Protein AF-0000000068151461 (afdb_homodimer)

Radius of gyration: 20.44 Å; Cα contacts (8 Å, |Δi|>4): 697; chains: 2; bounding box: 43×55×46 Å

Nearest PDB structures (foldseek):
  6d0i-assembly2_C  TM=8.870E-01  e=5.595E-15  Sphingobium sp. YBL2
  6d0h-assembly2_C  TM=8.869E-01  e=3.484E-14  Sphingobium sp. YBL2
  8gug-assembly1_A-2  TM=8.767E-01  e=4.197E-10  Vibrio parahaemolyticus RIMD 2210633
  6gw6-assembly1_D  TM=8.175E-01  e=3.816E-09  Pseudomonas putida KT2440
  4ae0-assembly1_A-2  TM=5.770E-01  e=1.620E-02  Corynebacterium diphtheriae

Structure (mmCIF, N/CA/C/O backbone):
data_AF-0000000068151461-model_v1
#
loop_
_entity.id
_entity.type
_entity.pdbx_description
1 polymer 'RES domain-containing protein'
#
loop_
_atom_site.group_PDB
_atom_site.id
_atom_site.type_symbol
_atom_site.label_atom_id
_atom_site.label_alt_id
_atom_site.label_comp_id
_atom_site.label_asym_id
_atom_site.label_entity_id
_atom_site.label_seq_id
_atom_site.pdbx_PDB_ins_code
_atom_site.Cartn_x
_atom_site.Cartn_y
_atom_site.Cartn_z
_atom_site.occupancy
_atom_site.B_iso_or_equiv
_atom_site.auth_seq_id
_atom_site.auth_comp_id
_atom_site.auth_asym_id
_atom_site.auth_atom_id
_atom_site.pdbx_PDB_model_num
ATOM 1 N N . MET A 1 1 ? -12.031 -25.391 -1.104 1 79.12 1 MET A N 1
ATOM 2 C CA . MET A 1 1 ? -12.539 -24.031 -1.255 1 79.12 1 MET A CA 1
ATOM 3 C C . MET A 1 1 ? -13.32 -23.891 -2.559 1 79.12 1 MET A C 1
ATOM 5 O O . MET A 1 1 ? -12.992 -24.531 -3.557 1 79.12 1 MET A O 1
ATOM 9 N N . SER A 1 2 ? -14.445 -23.188 -2.439 1 87.75 2 SER A N 1
ATOM 10 C CA . SER A 1 2 ? -15.289 -23.031 -3.621 1 87.75 2 SER A CA 1
ATOM 11 C C . SER A 1 2 ? -15.156 -21.625 -4.207 1 87.75 2 SER A C 1
ATOM 13 O O . SER A 1 2 ? -15.07 -20.656 -3.467 1 87.75 2 SER A O 1
ATOM 15 N N . ALA A 1 3 ? -15.148 -21.609 -5.516 1 95.56 3 ALA A N 1
ATOM 16 C CA . ALA A 1 3 ? -15.047 -20.344 -6.238 1 95.56 3 ALA A CA 1
ATOM 17 C C . ALA A 1 3 ? -16.281 -19.484 -6.023 1 95.56 3 ALA A C 1
ATOM 19 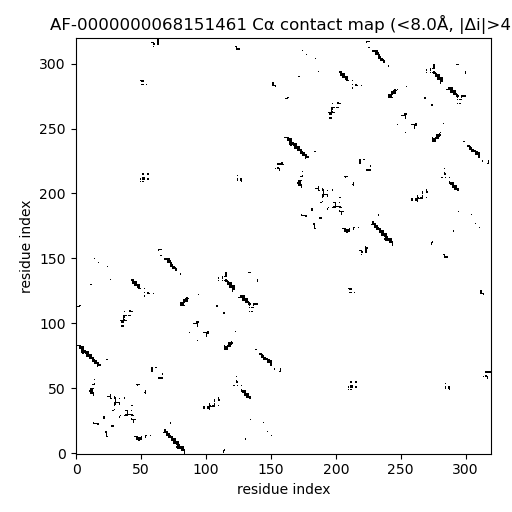O O . ALA A 1 3 ? -17.406 -20 -6.016 1 95.56 3 ALA A O 1
ATOM 20 N N . GLN A 1 4 ? -16.094 -18.266 -5.781 1 98.25 4 GLN A N 1
ATOM 21 C CA . GLN A 1 4 ? -17.125 -17.234 -5.742 1 98.25 4 GLN A CA 1
ATOM 22 C C . GLN A 1 4 ? -17.047 -16.328 -6.969 1 98.25 4 GLN A C 1
ATOM 24 O O . GLN A 1 4 ? -16.156 -16.484 -7.797 1 98.25 4 GLN A O 1
ATOM 29 N N . ILE A 1 5 ? -18.062 -15.453 -7.109 1 98.69 5 ILE A N 1
ATOM 30 C CA . ILE A 1 5 ? -18.141 -14.562 -8.266 1 98.69 5 ILE A CA 1
ATOM 31 C C . ILE A 1 5 ? -17.984 -13.109 -7.816 1 98.69 5 ILE A C 1
ATOM 33 O O . ILE A 1 5 ? -18.656 -12.672 -6.879 1 98.69 5 ILE A O 1
ATOM 37 N N . LEU A 1 6 ? -17.109 -12.367 -8.453 1 98.69 6 LEU A N 1
ATOM 38 C CA . LEU A 1 6 ? -16.938 -10.953 -8.141 1 98.69 6 LEU A CA 1
ATOM 39 C C . LEU A 1 6 ? -18.219 -10.188 -8.398 1 98.69 6 LEU A C 1
ATOM 41 O O . LEU A 1 6 ? -18.828 -10.305 -9.469 1 98.69 6 LEU A O 1
ATOM 45 N N . ASP A 1 7 ? -18.625 -9.398 -7.5 1 98.56 7 ASP A N 1
ATOM 46 C CA . ASP A 1 7 ? -19.812 -8.562 -7.652 1 98.56 7 ASP A CA 1
ATOM 47 C C . ASP A 1 7 ? -19.438 -7.152 -8.102 1 98.56 7 ASP A C 1
ATOM 49 O O . ASP A 1 7 ? -20.266 -6.234 -8.031 1 98.56 7 ASP A O 1
ATOM 53 N N . ARG A 1 8 ? -18.188 -6.941 -8.367 1 98.31 8 ARG A N 1
ATOM 54 C CA . ARG A 1 8 ? -17.625 -5.668 -8.812 1 98.31 8 ARG A CA 1
ATOM 55 C C . ARG A 1 8 ? -16.344 -5.871 -9.609 1 98.31 8 ARG A C 1
ATOM 57 O O . ARG A 1 8 ? -15.766 -6.961 -9.594 1 98.31 8 ARG A O 1
ATOM 64 N N . THR A 1 9 ? -15.922 -4.812 -10.297 1 98.69 9 THR A N 1
ATOM 65 C CA . THR A 1 9 ? -14.609 -4.797 -10.938 1 98.69 9 THR A CA 1
ATOM 66 C C . THR A 1 9 ? -13.508 -4.586 -9.906 1 98.69 9 THR A C 1
ATOM 68 O O . THR A 1 9 ? -13.641 -3.762 -9.008 1 98.69 9 THR A O 1
ATOM 71 N N . LEU A 1 10 ? -12.43 -5.379 -10.016 1 98.56 10 LEU A N 1
ATOM 72 C CA . LEU A 1 10 ? -11.258 -5.184 -9.164 1 98.56 10 LEU A CA 1
ATOM 73 C C . LEU A 1 10 ? -10.102 -4.594 -9.961 1 98.56 10 LEU A C 1
ATOM 75 O O . LEU A 1 10 ? -9.945 -4.883 -11.148 1 98.56 10 LEU A O 1
ATOM 79 N N . SER A 1 11 ? -9.383 -3.746 -9.25 1 98.69 11 SER A N 1
ATOM 80 C CA . SER A 1 11 ? -8.094 -3.303 -9.766 1 98.69 11 SER A CA 1
ATOM 81 C C . SER A 1 11 ? -6.941 -3.973 -9.023 1 98.69 11 SER A C 1
ATOM 83 O O . SER A 1 11 ? -7.051 -4.262 -7.828 1 98.69 11 SER A O 1
ATOM 85 N N . ALA A 1 12 ? -5.895 -4.195 -9.672 1 98.88 12 ALA A N 1
ATOM 86 C CA . ALA A 1 12 ? -4.645 -4.699 -9.109 1 98.88 12 ALA A CA 1
ATOM 87 C C . ALA A 1 12 ? -3.438 -4.027 -9.758 1 98.88 12 ALA A C 1
ATOM 89 O O . ALA A 1 12 ? -3.572 -3.346 -10.781 1 98.88 12 ALA A O 1
ATOM 90 N N . PHE A 1 13 ? -2.27 -4.242 -9.156 1 98.94 13 PHE A N 1
ATOM 91 C CA . PHE A 1 13 ? -1.059 -3.596 -9.648 1 98.94 13 PHE A CA 1
ATOM 92 C C . PHE A 1 13 ? 0.095 -4.59 -9.719 1 98.94 13 PHE A C 1
ATOM 94 O O . PHE A 1 13 ? 0.233 -5.453 -8.852 1 98.94 13 PHE A O 1
ATOM 101 N N . ARG A 1 14 ? 0.86 -4.465 -10.664 1 98.69 14 ARG A N 1
ATOM 102 C CA . ARG A 1 14 ? 2.104 -5.215 -10.805 1 98.69 14 ARG A CA 1
ATOM 103 C C . ARG A 1 14 ? 3.232 -4.32 -11.305 1 98.69 14 ARG A C 1
ATOM 105 O O . ARG A 1 14 ? 3.004 -3.416 -12.109 1 98.69 14 ARG A O 1
ATOM 112 N N . ILE A 1 15 ? 4.395 -4.547 -10.781 1 97.75 15 ILE A N 1
ATOM 113 C CA . ILE A 1 15 ? 5.574 -3.764 -11.141 1 97.75 15 ILE A CA 1
ATOM 114 C C . ILE A 1 15 ? 6.617 -4.672 -11.781 1 97.75 15 ILE A C 1
ATOM 116 O O . ILE A 1 15 ? 6.863 -5.781 -11.305 1 97.75 15 ILE A O 1
ATOM 120 N N . GLY A 1 16 ? 7.199 -4.258 -12.828 1 96.44 16 GLY A N 1
ATOM 121 C CA . GLY A 1 16 ? 8.266 -4.949 -13.539 1 96.44 16 GLY A CA 1
ATOM 122 C C . GLY A 1 16 ? 9.039 -4.047 -14.484 1 96.44 16 GLY A C 1
ATOM 123 O O . GLY A 1 16 ? 8.742 -2.855 -14.586 1 96.44 16 GLY A O 1
ATOM 124 N N . ASP A 1 17 ? 10.016 -4.641 -15.125 1 96.12 17 ASP A N 1
ATOM 125 C CA . ASP A 1 17 ? 10.836 -3.936 -16.109 1 96.12 17 ASP A CA 1
ATOM 126 C C . ASP A 1 17 ? 10.281 -4.109 -17.516 1 96.12 17 ASP A C 1
ATOM 128 O O . ASP A 1 17 ? 10.266 -5.223 -18.047 1 96.12 17 ASP A O 1
ATOM 132 N N . PRO A 1 18 ? 9.789 -3.057 -18.172 1 96.5 18 PRO A N 1
ATOM 133 C CA . PRO A 1 18 ? 9.258 -3.195 -19.516 1 96.5 18 PRO A CA 1
ATOM 134 C C . PRO A 1 18 ? 10.32 -3.654 -20.531 1 96.5 18 PRO A C 1
ATOM 136 O O . PRO A 1 18 ? 9.977 -4.117 -21.625 1 96.5 18 PRO A O 1
ATOM 139 N N . LYS A 1 19 ? 11.609 -3.516 -20.203 1 95.44 19 LYS A N 1
ATOM 140 C CA . LYS A 1 19 ? 12.695 -3.955 -21.078 1 95.44 19 LYS A CA 1
ATOM 141 C C . LYS A 1 19 ? 13.234 -5.32 -20.641 1 95.44 19 LYS A C 1
ATOM 143 O O . LYS A 1 19 ? 14.289 -5.754 -21.109 1 95.44 19 LYS A O 1
ATOM 148 N N . GLY A 1 20 ? 12.609 -5.859 -19.672 1 92.5 20 GLY A N 1
ATOM 149 C CA . GLY A 1 20 ? 13.008 -7.191 -19.25 1 92.5 20 GLY A CA 1
ATOM 150 C C . GLY A 1 20 ? 12.789 -8.25 -20.312 1 92.5 20 GLY A C 1
ATOM 151 O O . GLY A 1 20 ? 12.25 -7.961 -21.375 1 92.5 20 GLY A O 1
ATOM 152 N N . THR A 1 21 ? 13.203 -9.445 -20 1 92.56 21 THR A N 1
ATOM 153 C CA . THR A 1 21 ? 13.125 -10.578 -20.922 1 92.56 21 THR A CA 1
ATOM 154 C C . THR A 1 21 ? 11.672 -10.867 -21.297 1 92.56 21 THR A C 1
ATOM 156 O O . THR A 1 21 ? 11.391 -11.273 -22.422 1 92.56 21 THR A O 1
ATOM 159 N N . TYR A 1 22 ? 10.805 -10.617 -20.344 1 94.25 22 TYR A N 1
ATOM 160 C CA . TYR A 1 22 ? 9.391 -10.891 -20.562 1 94.25 22 TYR A CA 1
ATOM 161 C C . TYR A 1 22 ? 8.539 -9.664 -20.234 1 94.25 22 TYR A C 1
ATOM 163 O O . TYR A 1 22 ? 8.969 -8.797 -19.469 1 94.25 22 TYR A O 1
ATOM 171 N N . PRO A 1 23 ? 7.281 -9.664 -20.828 1 96.38 23 PRO A N 1
ATOM 172 C CA . PRO A 1 23 ? 6.383 -8.547 -20.5 1 96.38 23 PRO A CA 1
ATOM 173 C C . PRO A 1 23 ? 6.062 -8.469 -19.016 1 96.38 23 PRO A C 1
ATOM 175 O O . PRO A 1 23 ? 6.109 -9.484 -18.312 1 96.38 23 PRO A O 1
ATOM 178 N N . ILE A 1 24 ? 5.734 -7.285 -18.531 1 97.94 24 ILE A N 1
ATOM 179 C CA . ILE A 1 24 ? 5.383 -7.078 -17.141 1 97.94 24 ILE A CA 1
ATOM 180 C C . ILE A 1 24 ? 4.223 -7.996 -16.75 1 97.94 24 ILE A C 1
ATOM 182 O O . ILE A 1 24 ? 4.246 -8.633 -15.695 1 97.94 24 ILE A O 1
ATOM 186 N N . PHE A 1 25 ? 3.215 -8.055 -17.641 1 98.38 25 PHE A N 1
ATOM 187 C CA . PHE A 1 25 ? 2.041 -8.883 -17.391 1 98.38 25 PHE A CA 1
ATOM 188 C C . PHE A 1 25 ? 2.168 -10.234 -18.078 1 98.38 25 PHE A C 1
ATOM 190 O O . PHE A 1 25 ? 1.549 -10.469 -19.109 1 98.38 25 PHE A O 1
ATOM 197 N N . ASP A 1 26 ? 2.932 -11.07 -17.391 1 96.81 26 ASP A N 1
ATOM 198 C CA . ASP A 1 26 ? 3.242 -12.406 -17.891 1 96.81 26 ASP A CA 1
ATOM 199 C C . ASP A 1 26 ? 3.648 -13.336 -16.75 1 96.81 26 ASP A C 1
ATOM 201 O O . ASP A 1 26 ? 4.148 -12.883 -15.719 1 96.81 26 ASP A O 1
ATOM 205 N N . ALA A 1 27 ? 3.447 -14.617 -16.938 1 97.5 27 ALA A N 1
ATOM 206 C CA . ALA A 1 27 ? 3.721 -15.555 -15.852 1 97.5 27 ALA A CA 1
ATOM 207 C C . ALA A 1 27 ? 5.066 -16.25 -16.047 1 97.5 27 ALA A C 1
ATOM 209 O O . ALA A 1 27 ? 5.469 -17.078 -15.234 1 97.5 27 ALA A O 1
ATOM 210 N N . THR A 1 28 ? 5.809 -15.914 -17.109 1 96.38 28 THR A N 1
ATOM 211 C CA . THR A 1 28 ? 7.043 -16.625 -17.438 1 96.38 28 THR A CA 1
ATOM 212 C C . THR A 1 28 ? 8.047 -16.547 -16.297 1 96.38 28 THR A C 1
ATOM 214 O O . THR A 1 28 ? 8.719 -17.531 -15.984 1 96.38 28 THR A O 1
ATOM 217 N N . GLY A 1 29 ? 8.141 -15.375 -15.695 1 94 29 GLY A N 1
ATOM 218 C CA . GLY A 1 29 ? 9.062 -15.211 -14.578 1 94 29 GLY A CA 1
ATOM 219 C C . GLY A 1 29 ? 8.805 -16.188 -13.453 1 94 29 GLY A C 1
ATOM 220 O O . GLY A 1 29 ? 9.75 -16.734 -12.867 1 94 29 GLY A O 1
ATOM 221 N N . SER A 1 30 ? 7.492 -16.453 -13.172 1 95.56 30 SER A N 1
ATOM 222 C CA . SER A 1 30 ? 7.152 -17.344 -12.055 1 95.56 30 SER A CA 1
ATOM 223 C C . SER A 1 30 ? 7.422 -18.797 -12.406 1 95.56 30 SER A C 1
ATOM 225 O O . SER A 1 30 ? 7.457 -19.656 -11.523 1 95.56 30 SER A O 1
ATOM 227 N N . THR A 1 31 ? 7.594 -19.109 -13.727 1 96.44 31 THR A N 1
ATOM 228 C CA . THR A 1 31 ? 8.016 -20.438 -14.172 1 96.44 31 THR A CA 1
ATOM 229 C C . THR A 1 31 ? 9.5 -20.656 -13.898 1 96.44 31 THR A C 1
ATOM 231 O O . THR A 1 31 ? 9.898 -21.719 -13.414 1 96.44 31 THR A O 1
ATOM 234 N N . ILE A 1 32 ? 10.242 -19.641 -14.18 1 96.44 32 ILE A N 1
ATOM 235 C CA . ILE A 1 32 ? 11.695 -19.719 -14.102 1 96.44 32 ILE A CA 1
ATOM 236 C C . ILE A 1 32 ? 12.141 -19.594 -12.641 1 96.44 32 ILE A C 1
ATOM 238 O O . ILE A 1 32 ? 13.039 -20.328 -12.195 1 96.44 32 ILE A O 1
ATOM 242 N N . ALA A 1 33 ? 11.57 -18.656 -11.906 1 94.5 33 ALA A N 1
ATOM 243 C CA . ALA A 1 33 ? 11.828 -18.406 -10.484 1 94.5 33 ALA A CA 1
ATOM 244 C C . ALA A 1 33 ? 10.531 -18.375 -9.688 1 94.5 33 ALA A C 1
ATOM 246 O O . ALA A 1 33 ? 9.977 -17.297 -9.438 1 94.5 33 ALA A O 1
ATOM 247 N N . PRO A 1 34 ? 10.164 -19.531 -9.227 1 97 34 PRO A N 1
ATOM 248 C CA . PRO A 1 34 ? 8.867 -19.609 -8.555 1 97 34 PRO A CA 1
ATOM 249 C C . PRO A 1 34 ? 8.805 -18.781 -7.281 1 97 34 PRO A C 1
ATOM 251 O O . PRO A 1 34 ? 9.797 -18.688 -6.551 1 97 34 PRO A O 1
ATOM 254 N N . GLY A 1 35 ? 7.609 -18.203 -7.105 1 95.62 35 GLY A N 1
ATOM 255 C CA . GLY A 1 35 ? 7.324 -17.484 -5.871 1 95.62 35 GLY A CA 1
ATOM 256 C C . GLY A 1 35 ? 6.73 -18.375 -4.793 1 95.62 35 GLY A C 1
ATOM 257 O O . GLY A 1 35 ? 6.852 -19.594 -4.848 1 95.62 35 GLY A O 1
ATOM 258 N N . ARG A 1 36 ? 6.129 -17.828 -3.803 1 96.94 36 ARG A N 1
ATOM 259 C CA . ARG A 1 36 ? 5.598 -18.5 -2.613 1 96.94 36 ARG A CA 1
ATOM 260 C C . ARG A 1 36 ? 4.465 -19.438 -2.977 1 96.94 36 ARG A C 1
ATOM 262 O O . ARG A 1 36 ? 4.281 -20.484 -2.328 1 96.94 36 ARG A O 1
ATOM 269 N N . TRP A 1 37 ? 3.709 -19.156 -4.074 1 98.5 37 TRP A N 1
ATOM 270 C CA . TRP A 1 37 ? 2.428 -19.828 -4.262 1 98.5 37 TRP A CA 1
ATOM 271 C C . TRP A 1 37 ? 2.439 -20.672 -5.531 1 98.5 37 TRP A C 1
ATOM 273 O O . TRP A 1 37 ? 1.385 -21.094 -6.008 1 98.5 37 TRP A O 1
ATOM 283 N N . ASN A 1 38 ? 3.576 -20.859 -6.156 1 98.75 38 ASN A N 1
ATOM 284 C CA . ASN A 1 38 ? 3.545 -21.625 -7.406 1 98.75 38 ASN A CA 1
ATOM 285 C C . ASN A 1 38 ? 4.809 -22.453 -7.586 1 98.75 38 ASN A C 1
ATOM 287 O O . ASN A 1 38 ? 5.793 -22.266 -6.875 1 98.75 38 ASN A O 1
ATOM 291 N N . THR A 1 39 ? 4.824 -23.391 -8.508 1 98.5 39 THR A N 1
ATOM 292 C CA . THR A 1 39 ? 5.953 -24.172 -9.008 1 98.5 39 THR A CA 1
ATOM 293 C C . THR A 1 39 ? 6.203 -23.875 -10.484 1 98.5 39 THR A C 1
ATOM 295 O O . THR A 1 39 ? 5.398 -23.203 -11.133 1 98.5 39 THR A O 1
ATOM 298 N N . PRO A 1 40 ? 7.332 -24.391 -10.938 1 98.25 40 PRO A N 1
ATOM 299 C CA . PRO A 1 40 ? 7.562 -24.203 -12.367 1 98.25 40 PRO A CA 1
ATOM 300 C C . PRO A 1 40 ? 6.434 -24.75 -13.227 1 98.25 40 PRO A C 1
ATOM 302 O O . PRO A 1 40 ? 6.195 -24.266 -14.336 1 98.25 40 PRO A O 1
ATOM 305 N N . ALA A 1 41 ? 5.734 -25.719 -12.766 1 98.25 41 ALA A N 1
ATOM 306 C CA . ALA A 1 41 ? 4.688 -26.391 -13.523 1 98.25 41 ALA A CA 1
ATOM 307 C C . ALA A 1 41 ? 3.352 -25.656 -13.375 1 98.25 41 ALA A C 1
ATOM 309 O O . ALA A 1 41 ? 2.369 -26.016 -14.031 1 98.25 41 ALA A O 1
ATOM 310 N N . SER A 1 42 ? 3.281 -24.703 -12.539 1 98.62 42 SER A N 1
ATOM 311 C CA . SER A 1 42 ? 2.051 -23.969 -12.266 1 98.62 42 SER A CA 1
ATOM 312 C C . SER A 1 42 ? 2.283 -22.453 -12.312 1 98.62 42 SER A C 1
ATOM 314 O O . SER A 1 42 ? 2.129 -21.766 -11.297 1 98.62 42 SER A O 1
ATOM 316 N N . PRO A 1 43 ? 2.586 -21.953 -13.508 1 98.25 43 PRO A N 1
ATOM 317 C CA . PRO A 1 43 ? 2.867 -20.516 -13.617 1 98.25 43 PRO A CA 1
ATOM 318 C C . PRO A 1 43 ? 1.693 -19.656 -13.18 1 98.25 43 PRO A C 1
ATOM 320 O O . PRO A 1 43 ? 0.54 -19.969 -13.492 1 98.25 43 PRO A O 1
ATOM 323 N N . ILE A 1 44 ? 1.995 -18.609 -12.398 1 98.69 44 ILE A N 1
ATOM 324 C CA . ILE A 1 44 ? 1.004 -17.688 -11.859 1 98.69 44 ILE A CA 1
ATOM 325 C C . ILE A 1 44 ? 1.487 -16.25 -12.047 1 98.69 44 ILE A C 1
ATOM 327 O O . ILE A 1 44 ? 2.688 -15.977 -11.984 1 98.69 44 ILE A O 1
ATOM 331 N N . ILE A 1 45 ? 0.573 -15.359 -12.328 1 98.81 45 ILE A N 1
ATOM 332 C CA . ILE A 1 45 ? 0.891 -13.938 -12.312 1 98.81 45 ILE A CA 1
ATOM 333 C C . ILE A 1 45 ? 0.582 -13.352 -10.938 1 98.81 45 ILE A C 1
ATOM 335 O O . ILE A 1 45 ? -0.561 -13.406 -10.477 1 98.81 45 ILE A O 1
ATOM 339 N N . TYR A 1 46 ? 1.623 -12.828 -10.305 1 98.56 46 TYR A N 1
ATOM 340 C CA . TYR A 1 46 ? 1.468 -12.141 -9.031 1 98.56 46 TYR A CA 1
ATOM 341 C C . TYR A 1 46 ? 1.095 -10.68 -9.234 1 98.56 46 TYR A C 1
ATOM 343 O O . TYR A 1 46 ? 1.709 -9.984 -10.047 1 98.56 46 TYR A O 1
ATOM 351 N N . SER A 1 47 ? 0.135 -10.227 -8.508 1 98.81 47 SER A N 1
ATOM 352 C CA . SER A 1 47 ? -0.228 -8.82 -8.453 1 98.81 47 SER A CA 1
ATOM 353 C C . SER A 1 47 ? -0.682 -8.422 -7.051 1 98.81 47 SER A C 1
ATOM 355 O O . SER A 1 47 ? -0.72 -9.258 -6.145 1 98.81 47 SER A O 1
ATOM 357 N N . SER A 1 48 ? -0.891 -7.105 -6.875 1 98.81 48 SER A N 1
ATOM 358 C CA . SER A 1 48 ? -1.194 -6.59 -5.543 1 98.81 48 SER A CA 1
ATOM 359 C C . SER A 1 48 ? -2.48 -5.773 -5.547 1 98.81 48 SER A C 1
ATOM 361 O O . SER A 1 48 ? -2.775 -5.074 -6.52 1 98.81 48 SER A O 1
ATOM 363 N N . GLU A 1 49 ? -3.131 -5.859 -4.465 1 98.12 49 GLU A N 1
ATOM 364 C CA . GLU A 1 49 ? -4.395 -5.145 -4.301 1 98.12 49 GLU A CA 1
ATOM 365 C C . GLU A 1 49 ? -4.184 -3.635 -4.379 1 98.12 49 GLU A C 1
ATOM 367 O O . GLU A 1 49 ? -5.035 -2.91 -4.902 1 98.12 49 GLU A O 1
ATOM 372 N N . HIS A 1 50 ? -3.105 -3.139 -3.836 1 98.62 50 HIS A N 1
ATOM 373 C CA . HIS A 1 50 ? -2.791 -1.714 -3.826 1 98.62 50 HIS A CA 1
ATOM 374 C C . HIS A 1 50 ? -1.447 -1.44 -4.492 1 98.62 50 HIS A C 1
ATOM 376 O O . HIS A 1 50 ? -0.562 -2.299 -4.492 1 98.62 50 HIS A O 1
ATOM 382 N N . TYR A 1 51 ? -1.3 -0.24 -5 1 98.75 51 TYR A N 1
ATOM 383 C CA . TYR A 1 51 ? -0.031 0.171 -5.594 1 98.75 51 TYR A CA 1
ATOM 384 C C . TYR A 1 51 ? 1.097 0.098 -4.57 1 98.75 51 TYR A C 1
ATOM 386 O O . TYR A 1 51 ? 2.172 -0.435 -4.859 1 98.75 51 TYR A O 1
ATOM 394 N N . SER A 1 52 ? 0.853 0.57 -3.371 1 98.5 52 SER A N 1
ATOM 395 C CA . SER A 1 52 ? 1.876 0.561 -2.332 1 98.5 52 SER A CA 1
ATOM 396 C C . SER A 1 52 ? 2.295 -0.862 -1.98 1 98.5 52 SER A C 1
ATOM 398 O O . SER A 1 52 ? 3.461 -1.111 -1.662 1 98.5 52 SER A O 1
ATOM 400 N N . THR A 1 53 ? 1.33 -1.779 -2.002 1 98.44 53 THR A N 1
ATOM 401 C CA . THR A 1 53 ? 1.689 -3.17 -1.744 1 98.44 53 THR A CA 1
ATOM 402 C C . THR A 1 53 ? 2.641 -3.689 -2.818 1 98.44 53 THR A C 1
ATOM 404 O O . THR A 1 53 ? 3.613 -4.383 -2.51 1 98.44 53 THR A O 1
ATOM 407 N N . ALA A 1 54 ? 2.354 -3.35 -4.043 1 98 54 ALA A N 1
ATOM 408 C CA . ALA A 1 54 ? 3.232 -3.754 -5.137 1 98 54 ALA A CA 1
ATOM 409 C C . ALA A 1 54 ? 4.633 -3.168 -4.961 1 98 54 ALA A C 1
ATOM 411 O O . ALA A 1 54 ? 5.629 -3.848 -5.203 1 98 54 ALA A O 1
ATOM 412 N N . VAL A 1 55 ? 4.703 -1.909 -4.562 1 96.31 55 VAL A N 1
ATOM 413 C CA . VAL A 1 55 ? 5.984 -1.246 -4.34 1 96.31 55 VAL A CA 1
ATOM 414 C C . 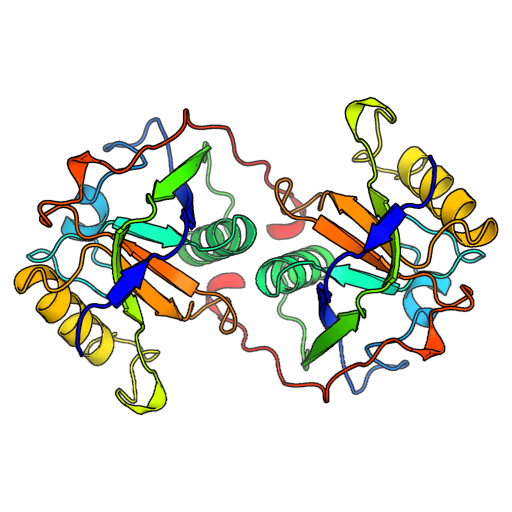VAL A 1 55 ? 6.758 -1.971 -3.244 1 96.31 55 VAL A C 1
ATOM 416 O O . VAL A 1 55 ? 7.945 -2.27 -3.406 1 96.31 55 VAL A O 1
ATOM 419 N N . LEU A 1 56 ? 6.047 -2.271 -2.139 1 95.06 56 LEU A N 1
ATOM 420 C CA . LEU A 1 56 ? 6.68 -2.967 -1.023 1 95.06 56 LEU A CA 1
ATOM 421 C C . LEU A 1 56 ? 7.195 -4.336 -1.457 1 95.06 56 LEU A C 1
ATOM 423 O O . LEU A 1 56 ? 8.32 -4.711 -1.125 1 95.06 56 LEU A O 1
ATOM 427 N N . GLU A 1 57 ? 6.379 -5.074 -2.211 1 94.94 57 GLU A N 1
ATOM 428 C CA . GLU A 1 57 ? 6.766 -6.398 -2.693 1 94.94 57 GLU A CA 1
ATOM 429 C C . GLU A 1 57 ? 7.98 -6.316 -3.609 1 94.94 57 GLU A C 1
ATOM 431 O O . GLU A 1 57 ? 8.875 -7.164 -3.541 1 94.94 57 GLU A O 1
ATOM 436 N N . LYS A 1 58 ? 8.008 -5.305 -4.438 1 94.06 58 LYS A N 1
ATOM 437 C CA . LYS A 1 58 ? 9.156 -5.125 -5.32 1 94.06 58 LYS A CA 1
ATOM 438 C C . LYS A 1 58 ? 10.422 -4.809 -4.523 1 94.06 58 LYS A C 1
ATOM 440 O O . LYS A 1 58 ? 11.5 -5.328 -4.828 1 94.06 58 LYS A O 1
ATOM 445 N N . LEU A 1 59 ? 10.328 -4.008 -3.477 1 90.44 59 LEU A N 1
ATOM 446 C CA . LEU A 1 59 ? 11.461 -3.648 -2.627 1 90.44 59 LEU A CA 1
ATOM 447 C C . LEU A 1 59 ? 12.039 -4.883 -1.939 1 90.44 59 LEU A C 1
ATOM 449 O O . LEU A 1 59 ? 13.258 -5.047 -1.874 1 90.44 59 LEU A O 1
ATOM 453 N N . VAL A 1 60 ? 11.18 -5.703 -1.421 1 87.81 60 VAL A N 1
ATOM 454 C CA . VAL A 1 60 ? 11.609 -6.902 -0.71 1 87.81 60 VAL A CA 1
ATOM 455 C C . VAL A 1 60 ? 12.359 -7.828 -1.665 1 87.81 60 VAL A C 1
ATOM 457 O O . VAL A 1 60 ? 13.352 -8.453 -1.282 1 87.81 60 VAL A O 1
ATOM 460 N N . HIS A 1 61 ? 11.938 -7.902 -2.867 1 85.31 61 HIS A N 1
ATOM 461 C CA . HIS A 1 61 ? 12.578 -8.781 -3.838 1 85.31 61 HIS A CA 1
ATOM 462 C C . HIS A 1 61 ? 13.922 -8.227 -4.285 1 85.31 61 HIS A C 1
ATOM 464 O O . HIS A 1 61 ? 14.789 -8.977 -4.742 1 85.31 61 HIS A O 1
ATOM 470 N N . GLY A 1 62 ? 14.18 -6.938 -4.211 1 78.31 62 GLY A N 1
ATOM 471 C CA . GLY A 1 62 ? 15.438 -6.301 -4.562 1 78.31 62 GLY A CA 1
ATOM 472 C C . GLY A 1 62 ? 16.391 -6.164 -3.389 1 78.31 62 GLY A C 1
ATOM 473 O O . GLY A 1 62 ? 17.453 -5.547 -3.51 1 78.31 62 GLY A O 1
ATOM 474 N N . SER A 1 63 ? 16.125 -6.758 -2.395 1 67.56 63 SER A N 1
ATOM 475 C CA . SER A 1 63 ? 16.922 -6.691 -1.176 1 67.56 63 SER A CA 1
ATOM 476 C C . SER A 1 63 ? 17.156 -5.246 -0.748 1 67.56 63 SER A C 1
ATOM 478 O O . SER A 1 63 ? 18.266 -4.887 -0.347 1 67.56 63 SER A O 1
ATOM 480 N N . GLY A 1 64 ? 16.297 -4.422 -1.025 1 66.12 64 GLY A N 1
ATOM 481 C CA . GLY A 1 64 ? 16.359 -3.035 -0.59 1 66.12 64 GLY A CA 1
ATOM 482 C C . GLY A 1 64 ? 17.141 -2.146 -1.531 1 66.12 64 GLY A C 1
ATOM 483 O O . GLY A 1 64 ? 17.375 -0.97 -1.24 1 66.12 64 GLY A O 1
ATOM 484 N N . ARG A 1 65 ? 17.656 -2.732 -2.682 1 78 65 ARG A N 1
ATOM 485 C CA . ARG A 1 65 ? 18.375 -1.93 -3.664 1 78 65 ARG A CA 1
ATOM 486 C C . ARG A 1 65 ? 17.406 -1.311 -4.676 1 78 65 ARG A C 1
ATOM 488 O O . ARG A 1 65 ? 16.344 -1.862 -4.938 1 78 65 ARG A O 1
ATOM 495 N N . LEU A 1 66 ? 17.797 -0.135 -5.121 1 77.75 66 LEU A N 1
ATOM 496 C CA . LEU A 1 66 ? 16.984 0.551 -6.117 1 77.75 66 LEU A CA 1
ATOM 497 C C . LEU A 1 66 ? 16.922 -0.251 -7.414 1 77.75 66 LEU A C 1
ATOM 499 O O . LEU A 1 66 ? 17.938 -0.463 -8.07 1 77.75 66 LEU A O 1
ATOM 503 N N . PRO A 1 67 ? 15.734 -0.724 -7.75 1 79.69 67 PRO A N 1
ATOM 504 C CA . PRO A 1 67 ? 15.625 -1.43 -9.031 1 79.69 67 PRO A CA 1
ATOM 505 C C . PRO A 1 67 ? 15.562 -0.482 -10.227 1 79.69 67 PRO A C 1
ATOM 507 O O . PRO A 1 67 ? 14.711 0.41 -10.266 1 79.69 67 PRO A O 1
ATOM 510 N N . PRO A 1 68 ? 16.375 -0.691 -11.109 1 86.44 68 PRO A N 1
ATOM 511 C CA . PRO A 1 68 ? 16.344 0.246 -12.234 1 86.44 68 PRO A CA 1
ATOM 512 C C . PRO A 1 68 ? 15.195 -0.032 -13.211 1 86.44 68 PRO A C 1
ATOM 514 O O . PRO A 1 68 ? 14.828 -1.19 -13.422 1 86.44 68 PRO A O 1
ATOM 517 N N . ASN A 1 69 ? 14.617 0.985 -13.758 1 95.06 69 ASN A N 1
ATOM 518 C CA . ASN A 1 69 ? 13.703 0.983 -14.898 1 95.06 69 ASN A CA 1
ATOM 519 C C . ASN A 1 69 ? 12.414 0.231 -14.586 1 95.06 69 ASN A C 1
ATOM 521 O O . ASN A 1 69 ? 11.922 -0.54 -15.406 1 95.06 69 ASN A O 1
ATOM 525 N N . GLN A 1 70 ? 11.945 0.343 -13.375 1 96.25 70 GLN A N 1
ATOM 526 C CA . GLN A 1 70 ? 10.695 -0.312 -13.008 1 96.25 70 GLN A CA 1
ATOM 527 C C . GLN A 1 70 ? 9.492 0.52 -13.438 1 96.25 70 GLN A C 1
ATOM 529 O O . GLN A 1 70 ? 9.508 1.749 -13.344 1 96.25 70 GLN A O 1
ATOM 534 N N . HIS A 1 71 ? 8.523 -0.141 -13.984 1 98.44 71 HIS A N 1
ATOM 535 C CA . HIS A 1 71 ? 7.223 0.407 -14.344 1 98.44 71 HIS A CA 1
ATOM 536 C C . HIS A 1 71 ? 6.09 -0.357 -13.664 1 98.44 71 HIS A C 1
ATOM 538 O O . HIS A 1 71 ? 6.262 -1.52 -13.289 1 98.44 71 HIS A O 1
ATOM 544 N N . TYR A 1 72 ? 4.941 0.345 -13.469 1 98.56 72 TYR A N 1
ATOM 545 C CA . TYR A 1 72 ? 3.76 -0.351 -12.977 1 98.56 72 TYR A CA 1
ATOM 546 C C . TYR A 1 72 ? 2.678 -0.423 -14.047 1 98.56 72 TYR A C 1
ATOM 548 O O . TYR A 1 72 ? 2.629 0.421 -14.945 1 98.56 72 TYR A O 1
ATOM 556 N N . VAL A 1 73 ? 1.876 -1.469 -14 1 98.88 73 VAL A N 1
ATOM 557 C CA . VAL A 1 73 ? 0.626 -1.573 -14.75 1 98.88 73 VAL A CA 1
ATOM 558 C C . VAL A 1 73 ? -0.547 -1.697 -13.781 1 98.88 73 VAL A C 1
ATOM 560 O O . VAL A 1 73 ? -0.394 -2.221 -12.672 1 98.88 73 VAL A O 1
ATOM 563 N N . GLU A 1 74 ? -1.623 -1.153 -14.18 1 98.88 74 GLU A N 1
ATOM 564 C CA . GLU A 1 74 ? -2.9 -1.417 -13.523 1 98.88 74 GLU A CA 1
ATOM 565 C C . GLU A 1 74 ? -3.674 -2.516 -14.242 1 98.88 74 GLU A C 1
ATOM 567 O O . GLU A 1 74 ? -3.824 -2.477 -15.469 1 98.88 74 GLU A O 1
ATOM 572 N N . ILE A 1 75 ? -4.094 -3.484 -13.508 1 98.94 75 ILE A N 1
ATOM 573 C CA . ILE A 1 75 ? -4.828 -4.641 -14.016 1 98.94 75 ILE A CA 1
ATOM 574 C C . ILE A 1 75 ? -6.301 -4.52 -13.641 1 98.94 75 ILE A C 1
ATOM 576 O O . ILE A 1 75 ? -6.637 -4.289 -12.477 1 98.94 75 ILE A O 1
ATOM 580 N N . THR A 1 76 ? -7.152 -4.625 -14.625 1 98.94 76 THR A N 1
ATOM 581 C CA . THR A 1 76 ? -8.594 -4.566 -14.414 1 98.94 76 THR A CA 1
ATOM 582 C C . THR A 1 76 ? -9.219 -5.957 -14.523 1 98.94 76 THR A C 1
ATOM 584 O O . THR A 1 76 ? -9.172 -6.574 -15.594 1 98.94 76 THR A O 1
ATOM 587 N N . ILE A 1 77 ? -9.742 -6.438 -13.445 1 98.94 77 ILE A N 1
ATOM 588 C CA . ILE A 1 77 ? -10.422 -7.73 -13.367 1 98.94 77 ILE A CA 1
ATOM 589 C C . ILE A 1 77 ? -11.93 -7.52 -13.312 1 98.94 77 ILE A C 1
ATOM 591 O O . ILE A 1 77 ? -12.453 -6.984 -12.336 1 98.94 77 ILE A O 1
ATOM 595 N N . PRO A 1 78 ? -12.625 -7.969 -14.273 1 98.69 78 PRO A N 1
ATOM 596 C CA . PRO A 1 78 ? -14.031 -7.574 -14.414 1 98.69 78 PRO A CA 1
ATOM 597 C C . PRO A 1 78 ? -14.93 -8.219 -13.359 1 98.69 78 PRO A C 1
ATOM 599 O O . PRO A 1 78 ? -14.633 -9.312 -12.875 1 98.69 78 PRO A O 1
ATOM 602 N N . ARG A 1 79 ? -16 -7.457 -13.062 1 98.69 79 ARG A N 1
ATOM 603 C CA . ARG A 1 79 ? -17.125 -8.086 -12.375 1 98.69 79 ARG A CA 1
ATOM 604 C C . ARG A 1 79 ? -17.516 -9.406 -13.039 1 98.69 79 ARG A C 1
ATOM 606 O O . ARG A 1 79 ? -17.516 -9.5 -14.273 1 98.69 79 ARG A O 1
ATOM 613 N N . GLY A 1 80 ? -17.891 -10.469 -12.25 1 98.69 80 GLY A N 1
ATOM 614 C CA . GLY A 1 80 ? -18.312 -11.75 -12.797 1 98.69 80 GLY A CA 1
ATOM 615 C C . GLY A 1 80 ? -17.203 -12.781 -12.82 1 98.69 80 GLY A C 1
ATOM 616 O O . GLY A 1 80 ? -17.453 -13.969 -12.992 1 98.69 80 GLY A O 1
ATOM 617 N N . PHE A 1 81 ? -15.961 -12.375 -12.609 1 98.81 81 PHE A N 1
ATOM 618 C CA . PHE A 1 81 ? -14.836 -13.297 -12.539 1 98.81 81 PHE A CA 1
ATOM 619 C C . PHE A 1 81 ? -14.969 -14.219 -11.328 1 98.81 81 PHE A C 1
ATOM 621 O O . PHE A 1 81 ? -15.461 -13.797 -10.273 1 98.81 81 PHE A O 1
ATOM 628 N N . THR A 1 82 ? -14.492 -15.367 -11.469 1 98.88 82 THR A N 1
ATOM 629 C CA . THR A 1 82 ? -14.43 -16.281 -10.344 1 98.88 82 THR A CA 1
ATOM 630 C C . THR A 1 82 ? -13.219 -15.977 -9.461 1 98.88 82 THR A C 1
ATOM 632 O O . THR A 1 82 ? -12.156 -15.617 -9.961 1 98.88 82 THR A O 1
ATOM 635 N N . TYR A 1 83 ? -13.445 -16.094 -8.148 1 98.88 83 TYR A N 1
ATOM 636 C CA . TYR A 1 83 ? -12.359 -15.828 -7.211 1 98.88 83 TYR A CA 1
ATOM 637 C C . TYR A 1 83 ? -12.469 -16.734 -5.984 1 98.88 83 TYR A C 1
ATOM 639 O O . TYR A 1 83 ? -13.539 -17.25 -5.684 1 98.88 83 TYR A O 1
ATOM 647 N N . GLU A 1 84 ? -11.344 -16.938 -5.316 1 98.5 84 GLU A N 1
ATOM 648 C CA . GLU A 1 84 ? -11.234 -17.562 -4.004 1 98.5 84 GLU A CA 1
ATOM 649 C C . GLU A 1 84 ? -10.406 -16.703 -3.051 1 98.5 84 GLU A C 1
ATOM 651 O O . GLU A 1 84 ? -9.555 -15.93 -3.486 1 98.5 84 GLU A O 1
ATOM 656 N N . VAL A 1 85 ? -10.758 -16.812 -1.808 1 97.94 85 VAL A N 1
ATOM 657 C CA . VAL A 1 85 ? -9.992 -16.141 -0.76 1 97.94 85 VAL A CA 1
ATOM 658 C C . VAL A 1 85 ? -9.32 -17.172 0.134 1 97.94 85 VAL A C 1
ATOM 660 O O . VAL A 1 85 ? -9.992 -18.016 0.736 1 97.94 85 VAL A O 1
ATOM 663 N N . PHE A 1 86 ? -7.996 -17.062 0.159 1 97.25 86 PHE A N 1
ATOM 664 C CA . PHE A 1 86 ? -7.199 -17.938 1.014 1 97.25 86 PHE A CA 1
ATOM 665 C C . PHE A 1 86 ? -7.438 -17.625 2.484 1 97.25 86 PHE A C 1
ATOM 667 O O . PHE A 1 86 ? -7.484 -16.453 2.871 1 97.25 86 PHE A O 1
ATOM 674 N N . SER A 1 87 ? -7.668 -18.656 3.312 1 95.62 87 SER A N 1
ATOM 675 C CA . SER A 1 87 ? -7.879 -18.531 4.75 1 95.62 87 SER A CA 1
ATOM 676 C C . SER A 1 87 ? -6.648 -18.984 5.531 1 95.62 87 SER A C 1
ATOM 678 O O . SER A 1 87 ? -6.445 -20.172 5.738 1 95.62 87 SER A O 1
ATOM 680 N N . PRO A 1 88 ? -5.914 -18.047 6.117 1 93.38 88 PRO A N 1
ATOM 681 C CA . PRO A 1 88 ? -4.664 -18.391 6.797 1 93.38 88 PRO A CA 1
ATOM 682 C C . PRO A 1 88 ? -4.871 -19.375 7.953 1 93.38 88 PRO A C 1
ATOM 684 O O . PRO A 1 88 ? -4.094 -20.312 8.117 1 93.38 88 PRO A O 1
ATOM 687 N N . PRO A 1 89 ? -5.898 -19.234 8.773 1 92.5 89 PRO A N 1
ATOM 688 C CA . PRO A 1 89 ? -6.051 -20.172 9.891 1 92.5 89 PRO A CA 1
ATOM 689 C C . PRO A 1 89 ? -6.215 -21.625 9.43 1 92.5 89 PRO A C 1
ATOM 691 O O . PRO A 1 89 ? -5.902 -22.562 10.172 1 92.5 89 PRO A O 1
ATOM 694 N N . ASP A 1 90 ? -6.648 -21.828 8.219 1 92.94 90 ASP A N 1
ATOM 695 C CA . ASP A 1 90 ? -6.902 -23.172 7.707 1 92.94 90 ASP A CA 1
ATOM 696 C C . ASP A 1 90 ? -5.621 -23.812 7.184 1 92.94 90 ASP A C 1
ATOM 698 O O . ASP A 1 90 ? -5.57 -25.016 6.965 1 92.94 90 ASP A O 1
ATOM 702 N N . ILE A 1 91 ? -4.621 -23.016 6.98 1 93.69 91 ILE A N 1
ATOM 703 C CA . ILE A 1 91 ? -3.385 -23.516 6.383 1 93.69 91 ILE A CA 1
ATOM 704 C C . ILE A 1 91 ? -2.184 -22.969 7.148 1 93.69 91 ILE A C 1
ATOM 706 O O . ILE A 1 91 ? -1.424 -22.156 6.625 1 93.69 91 ILE A O 1
ATOM 710 N N . PRO A 1 92 ? -1.968 -23.484 8.336 1 95.06 92 PRO A N 1
ATOM 711 C CA . PRO A 1 92 ? -0.813 -23.031 9.109 1 95.06 92 PRO A CA 1
ATOM 712 C C . PRO A 1 92 ? 0.511 -23.234 8.383 1 95.06 92 PRO A C 1
ATOM 714 O O . PRO A 1 92 ? 0.683 -24.234 7.68 1 95.06 92 PRO A O 1
ATOM 717 N N . GLY A 1 93 ? 1.456 -22.25 8.539 1 96.44 93 GLY A N 1
ATOM 718 C CA . GLY A 1 93 ? 2.771 -22.359 7.926 1 96.44 93 GLY A CA 1
ATOM 719 C C . GLY A 1 93 ? 2.838 -21.75 6.539 1 96.44 93 GLY A C 1
ATOM 720 O O . GLY A 1 93 ? 3.865 -21.844 5.859 1 96.44 93 GLY A O 1
ATOM 721 N N . TRP A 1 94 ? 1.735 -21.125 6.137 1 97.25 94 TRP A N 1
ATOM 722 C CA . TRP A 1 94 ? 1.674 -20.547 4.797 1 97.25 94 TRP A CA 1
ATOM 723 C C . TRP A 1 94 ? 2.734 -19.469 4.621 1 97.25 94 TRP A C 1
ATOM 725 O O . TRP A 1 94 ? 3.174 -19.188 3.498 1 97.25 94 TRP A O 1
ATOM 735 N N . ASP A 1 95 ? 3.184 -18.844 5.727 1 95.81 95 ASP A N 1
ATOM 736 C CA . ASP A 1 95 ? 4.086 -17.703 5.668 1 95.81 95 ASP A CA 1
ATOM 737 C C . ASP A 1 95 ? 5.5 -18.094 6.098 1 95.81 95 ASP A C 1
ATOM 739 O O . ASP A 1 95 ? 6.34 -17.234 6.355 1 95.81 95 ASP A O 1
ATOM 743 N N . THR A 1 96 ? 5.766 -19.391 6.117 1 94.94 96 THR A N 1
ATOM 744 C CA . THR A 1 96 ? 7.082 -19.875 6.516 1 94.94 96 THR A CA 1
ATOM 745 C C . THR A 1 96 ? 7.973 -20.094 5.297 1 94.94 96 THR A C 1
ATOM 747 O O . THR A 1 96 ? 7.477 -20.219 4.172 1 94.94 96 THR A O 1
ATOM 750 N N . MET A 1 97 ? 9.328 -20.047 5.516 1 93.5 97 MET A N 1
ATOM 751 C CA . MET A 1 97 ? 10.305 -20.406 4.5 1 93.5 97 MET A CA 1
ATOM 752 C C . MET A 1 97 ? 11.023 -21.703 4.867 1 93.5 97 MET A C 1
ATOM 754 O O . MET A 1 97 ? 11.344 -21.922 6.035 1 93.5 97 MET A O 1
ATOM 758 N N . PRO A 1 98 ? 11.359 -22.641 4.051 1 96.62 98 PRO A N 1
ATOM 759 C CA . PRO A 1 98 ? 10.922 -22.562 2.654 1 96.62 98 PRO A CA 1
ATOM 760 C C . PRO A 1 98 ? 9.406 -22.656 2.498 1 96.62 98 PRO A C 1
ATOM 762 O O . PRO A 1 98 ? 8.734 -23.234 3.348 1 96.62 98 PRO A O 1
ATOM 765 N N . PRO A 1 99 ? 8.805 -22.078 1.447 1 96.88 99 PRO A N 1
ATOM 766 C CA . PRO A 1 99 ? 7.352 -21.953 1.34 1 96.88 99 PRO A CA 1
ATOM 767 C C . PRO A 1 99 ? 6.691 -23.234 0.821 1 96.88 99 PRO A C 1
ATOM 769 O O . PRO A 1 99 ? 5.895 -23.172 -0.12 1 96.88 99 PRO A O 1
ATOM 772 N N . THR A 1 100 ? 6.832 -24.281 1.493 1 97.56 100 THR A N 1
ATOM 773 C CA . THR A 1 100 ? 6.344 -25.578 1.055 1 97.56 100 THR A CA 1
ATOM 774 C C . THR A 1 100 ? 4.816 -25.625 1.084 1 97.56 100 THR A C 1
ATOM 776 O O . THR A 1 100 ? 4.184 -26.016 0.102 1 97.56 100 THR A O 1
ATOM 779 N N . VAL A 1 101 ? 4.234 -25.172 2.16 1 97.38 101 VAL A N 1
ATOM 780 C CA . VAL A 1 101 ? 2.795 -25.281 2.377 1 97.38 101 VAL A CA 1
ATOM 781 C C . VAL A 1 101 ? 2.061 -24.375 1.387 1 97.38 101 VAL A C 1
ATOM 783 O O . VAL A 1 101 ? 1.156 -24.828 0.68 1 97.38 101 VAL A O 1
ATOM 786 N N . SER A 1 102 ? 2.451 -23.141 1.317 1 98.19 102 SER A N 1
ATOM 787 C CA . SER A 1 102 ? 1.791 -22.203 0.426 1 98.19 102 SER A CA 1
ATOM 788 C C . SER A 1 102 ? 1.991 -22.578 -1.036 1 98.19 102 SER A C 1
ATOM 790 O O . SER A 1 102 ? 1.069 -22.469 -1.847 1 98.19 102 SER A O 1
ATOM 792 N N . ARG A 1 103 ? 3.146 -23.109 -1.357 1 98.25 103 ARG A N 1
ATOM 793 C CA . ARG A 1 103 ? 3.439 -23.516 -2.727 1 98.25 103 ARG A CA 1
ATOM 794 C C . ARG A 1 103 ? 2.547 -24.672 -3.15 1 98.25 103 ARG A C 1
ATOM 796 O O . ARG A 1 103 ? 2.031 -24.688 -4.27 1 98.25 103 ARG A O 1
ATOM 803 N N . GLY A 1 104 ? 2.445 -25.641 -2.258 1 97.88 104 GLY A N 1
ATOM 804 C CA . GLY A 1 104 ? 1.546 -26.75 -2.557 1 97.88 104 GLY A CA 1
ATOM 805 C C . GLY A 1 104 ? 0.112 -26.297 -2.781 1 97.88 104 GLY A C 1
ATOM 806 O O . GLY A 1 104 ? -0.54 -26.75 -3.727 1 97.88 104 GLY A O 1
ATOM 807 N N . PHE A 1 105 ? -0.385 -25.484 -1.963 1 98 105 PHE A N 1
ATOM 808 C CA . PHE A 1 105 ? -1.742 -24.953 -2.082 1 98 105 PHE A CA 1
ATOM 809 C C . PHE A 1 105 ? -1.927 -24.219 -3.406 1 98 105 PHE A C 1
ATOM 811 O O . PHE A 1 105 ? -2.889 -24.484 -4.133 1 98 105 PHE A O 1
ATOM 818 N N . GLY A 1 106 ? -0.971 -23.297 -3.693 1 98.31 106 GLY A N 1
ATOM 819 C CA . GLY A 1 106 ? -1.056 -22.516 -4.918 1 98.31 106 GLY A CA 1
ATOM 820 C C . GLY A 1 106 ? -0.967 -23.375 -6.172 1 98.31 106 GLY A C 1
ATOM 821 O O . GLY A 1 106 ? -1.661 -23.109 -7.156 1 98.31 106 GLY A O 1
ATOM 822 N N . GLU A 1 107 ? -0.105 -24.359 -6.145 1 98.62 107 GLU A N 1
ATOM 823 C CA . GLU A 1 107 ? 0.014 -25.266 -7.285 1 98.62 107 GLU A CA 1
ATOM 824 C C . GLU A 1 107 ? -1.299 -26 -7.547 1 98.62 107 GLU A C 1
ATOM 826 O O . GLU A 1 107 ? -1.762 -26.062 -8.688 1 98.62 107 GLU A O 1
ATOM 831 N N . GLN A 1 108 ? -1.832 -26.531 -6.496 1 98.12 108 GLN A N 1
ATOM 832 C CA . GLN A 1 108 ? -3.098 -27.234 -6.633 1 98.12 108 GLN A CA 1
ATOM 833 C C . GLN A 1 108 ? -4.188 -26.328 -7.188 1 98.12 108 GLN A C 1
ATOM 835 O O . GLN A 1 108 ? -4.914 -26.703 -8.109 1 98.12 108 GLN A O 1
ATOM 840 N N . TRP A 1 109 ? -4.348 -25.172 -6.594 1 98.44 109 TRP A N 1
ATOM 841 C CA . TRP A 1 109 ? -5.32 -24.188 -7.062 1 98.44 109 TRP A CA 1
ATOM 842 C C . TRP A 1 109 ? -5.145 -23.922 -8.555 1 98.44 109 TRP A C 1
ATOM 844 O O . TRP A 1 109 ? -6.121 -23.922 -9.305 1 98.44 109 TRP A O 1
ATOM 854 N N . CYS A 1 110 ? -3.932 -23.656 -8.961 1 98.5 110 CYS A N 1
ATOM 855 C CA . CYS A 1 110 ? -3.613 -23.312 -10.336 1 98.5 110 CYS A CA 1
ATOM 856 C C . CYS A 1 110 ? -3.959 -24.453 -11.289 1 98.5 110 CYS A C 1
ATOM 858 O O . CYS A 1 110 ? -4.656 -24.25 -12.281 1 98.5 110 CYS A O 1
ATOM 860 N N . LEU A 1 111 ? -3.531 -25.625 -10.961 1 98.5 111 LEU A N 1
ATOM 861 C CA . LEU A 1 111 ? -3.701 -26.781 -11.836 1 98.5 111 LEU A CA 1
ATOM 862 C C . LEU A 1 111 ? -5.172 -27.172 -11.945 1 98.5 111 LEU A C 1
ATOM 864 O O . LEU A 1 111 ? -5.617 -27.641 -12.992 1 98.5 111 LEU A O 1
ATOM 868 N N . GLU A 1 112 ? -5.91 -26.969 -10.906 1 98.19 112 GLU A N 1
ATOM 869 C CA . GLU A 1 112 ? -7.332 -27.312 -10.898 1 98.19 112 GLU A CA 1
ATOM 870 C C . GLU A 1 112 ? -8.156 -26.25 -11.609 1 98.19 112 GLU A C 1
ATOM 872 O O . GLU A 1 112 ? -9.32 -26.469 -11.938 1 98.19 112 GLU A O 1
ATOM 877 N N . ARG A 1 113 ? -7.559 -25.078 -11.805 1 98.06 113 ARG A N 1
ATOM 878 C CA . ARG A 1 113 ? -8.242 -23.953 -12.445 1 98.06 113 ARG A CA 1
ATOM 879 C C . ARG A 1 113 ? -9.594 -23.688 -11.789 1 98.06 113 ARG A C 1
ATOM 881 O O . ARG A 1 113 ? -10.594 -23.5 -12.477 1 98.06 113 ARG A O 1
ATOM 888 N N . ARG A 1 114 ? -9.609 -23.734 -10.469 1 96 114 ARG A N 1
ATOM 889 C CA . ARG A 1 114 ? -10.828 -23.609 -9.688 1 96 114 ARG A CA 1
ATOM 890 C C . ARG A 1 114 ? -11.438 -22.219 -9.828 1 96 114 ARG A C 1
ATOM 892 O O . ARG A 1 114 ? -12.656 -22.047 -9.781 1 96 114 ARG A O 1
ATOM 899 N N . SER A 1 115 ? -10.594 -21.188 -9.914 1 98.75 115 SER A N 1
ATOM 900 C CA . SER A 1 115 ? -10.984 -19.797 -10.094 1 98.75 115 SER A CA 1
ATOM 901 C C . SER A 1 115 ? -9.922 -19.031 -10.875 1 98.75 115 SER A C 1
ATOM 903 O O . SER A 1 115 ? -8.797 -19.5 -11.031 1 98.75 115 SER A O 1
ATOM 905 N N . ALA A 1 116 ? -10.336 -17.906 -11.359 1 98.81 116 ALA A N 1
ATOM 906 C CA . ALA A 1 116 ? -9.438 -17.094 -12.164 1 98.81 116 ALA A CA 1
ATOM 907 C C . ALA A 1 116 ? -8.414 -16.375 -11.289 1 98.81 116 ALA A C 1
ATOM 909 O O . ALA A 1 116 ? -7.277 -16.141 -11.703 1 98.81 116 ALA A O 1
ATOM 910 N N . ILE A 1 117 ? -8.945 -15.977 -10.094 1 98.88 117 ILE A N 1
ATOM 911 C CA . ILE A 1 117 ? -8.008 -15.289 -9.203 1 98.88 117 ILE A CA 1
ATOM 912 C C . ILE A 1 117 ? -8.117 -15.875 -7.793 1 98.88 117 ILE A C 1
ATOM 914 O O . ILE A 1 117 ? -9.172 -16.375 -7.402 1 98.88 117 ILE A O 1
ATOM 918 N N . LEU A 1 118 ? -7.008 -15.859 -7.082 1 98.81 118 LEU A N 1
ATOM 919 C CA . LEU A 1 118 ? -6.879 -16.25 -5.68 1 98.81 118 LEU A CA 1
ATOM 920 C C . LEU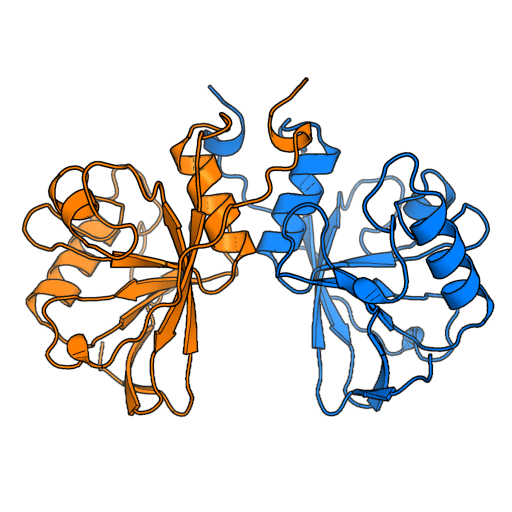 A 1 118 ? -6.301 -15.102 -4.852 1 98.81 118 LEU A C 1
ATOM 922 O O . LEU A 1 118 ? -5.219 -14.594 -5.156 1 98.81 118 LEU A O 1
ATOM 926 N N . LEU A 1 119 ? -7.09 -14.617 -3.887 1 98.75 119 LEU A N 1
ATOM 927 C CA . LEU A 1 119 ? -6.625 -13.578 -2.969 1 98.75 119 LEU A CA 1
ATOM 928 C C . LEU A 1 119 ? -5.91 -14.195 -1.771 1 98.75 119 LEU A C 1
ATOM 930 O O . LEU A 1 119 ? -6.48 -15.031 -1.068 1 98.75 119 LEU A O 1
ATOM 934 N N . VAL A 1 120 ? -4.648 -13.82 -1.558 1 98.69 120 VAL A N 1
ATOM 935 C CA . VAL A 1 120 ? -3.855 -14.312 -0.437 1 98.69 120 VAL A CA 1
ATOM 936 C C . VAL A 1 120 ? -3.252 -13.141 0.33 1 98.69 120 VAL A C 1
ATOM 938 O O . VAL A 1 120 ? -3.094 -12.047 -0.219 1 98.69 120 VAL A O 1
ATOM 941 N N . PRO A 1 121 ? -2.938 -13.312 1.589 1 97.94 121 PRO A N 1
ATOM 942 C CA . PRO A 1 121 ? -2.301 -12.203 2.303 1 97.94 121 PRO A CA 1
ATOM 943 C C . PRO A 1 121 ? -0.875 -11.938 1.824 1 97.94 121 PRO A C 1
ATOM 945 O O . PRO A 1 121 ? -0.157 -12.867 1.458 1 97.94 121 PRO A O 1
ATOM 948 N N . SER A 1 122 ? -0.483 -10.648 1.803 1 97.75 122 SER A N 1
ATOM 949 C CA . SER A 1 122 ? 0.922 -10.297 1.634 1 97.75 122 SER A CA 1
ATOM 950 C C . SER A 1 122 ? 1.733 -10.648 2.877 1 97.75 122 SER A C 1
ATOM 952 O O . SER A 1 122 ? 1.315 -10.359 4 1 97.75 122 SER A O 1
ATOM 954 N N . VAL A 1 123 ? 2.863 -11.289 2.684 1 95.62 123 VAL A N 1
ATOM 955 C CA . VAL A 1 123 ? 3.74 -11.539 3.822 1 95.62 123 VAL A CA 1
ATOM 956 C C . VAL A 1 123 ? 4.332 -10.219 4.312 1 95.62 123 VAL A C 1
ATOM 958 O O . VAL A 1 123 ? 4.512 -10.016 5.516 1 95.62 123 VAL A O 1
ATOM 961 N N . VAL A 1 124 ? 4.66 -9.336 3.393 1 94.44 124 VAL A N 1
ATOM 962 C CA . VAL A 1 124 ? 5.359 -8.094 3.703 1 94.44 124 VAL A CA 1
ATOM 963 C C . VAL A 1 124 ? 4.383 -7.094 4.316 1 94.44 124 VAL A C 1
ATOM 965 O O . VAL A 1 124 ? 4.734 -6.375 5.258 1 94.44 124 VAL A O 1
ATOM 968 N N . ALA A 1 125 ? 3.186 -6.98 3.787 1 97.06 125 ALA A N 1
ATOM 969 C CA . ALA A 1 125 ? 2.098 -6.148 4.297 1 97.06 125 ALA A CA 1
ATOM 970 C C . ALA A 1 125 ? 0.894 -7 4.691 1 97.06 125 ALA A C 1
ATOM 972 O O . ALA A 1 125 ? -0.06 -7.133 3.92 1 97.06 125 ALA A O 1
ATOM 973 N N . ARG A 1 126 ? 0.777 -7.406 5.84 1 95.81 126 ARG A N 1
ATOM 974 C CA . ARG A 1 126 ? -0.021 -8.555 6.266 1 95.81 126 ARG A CA 1
ATOM 975 C C . ARG A 1 126 ? -1.512 -8.242 6.18 1 95.81 126 ARG A C 1
ATOM 977 O O . ARG A 1 126 ? -2.334 -9.148 6.051 1 95.81 126 ARG A O 1
ATOM 984 N N . LEU A 1 127 ? -1.868 -6.984 6.289 1 97.69 127 LEU A N 1
ATOM 985 C CA . LEU A 1 127 ? -3.283 -6.637 6.219 1 97.69 127 LEU A CA 1
ATOM 986 C C . LEU A 1 127 ? -3.742 -6.512 4.77 1 97.69 127 LEU A C 1
ATOM 988 O O . LEU A 1 127 ? -4.941 -6.461 4.496 1 97.69 127 LEU A O 1
ATOM 992 N N . ASP A 1 128 ? -2.82 -6.422 3.779 1 98.25 128 ASP A N 1
ATOM 993 C CA . ASP A 1 128 ? -3.143 -6.273 2.365 1 98.25 128 ASP A CA 1
ATOM 994 C C . ASP A 1 128 ? -3.15 -7.625 1.657 1 98.25 128 ASP A C 1
ATOM 996 O O . ASP A 1 128 ? -2.686 -8.625 2.213 1 98.25 128 ASP A O 1
ATOM 1000 N N . LYS A 1 129 ? -3.648 -7.617 0.448 1 98.56 129 LYS A N 1
ATOM 1001 C CA . LYS A 1 129 ? -3.766 -8.867 -0.304 1 98.56 129 LYS A CA 1
ATOM 1002 C C . LYS A 1 129 ? -2.854 -8.852 -1.529 1 98.56 129 LYS A C 1
ATOM 1004 O O . LYS A 1 129 ? -2.695 -7.82 -2.182 1 98.56 129 LYS A O 1
ATOM 1009 N N . ILE A 1 130 ? -2.318 -9.977 -1.788 1 98.75 130 ILE A N 1
ATOM 1010 C CA . ILE A 1 130 ? -1.789 -10.328 -3.1 1 98.75 130 ILE A CA 1
ATOM 1011 C C . ILE A 1 130 ? -2.879 -11 -3.934 1 98.75 130 ILE A C 1
ATOM 1013 O O . ILE A 1 130 ? -3.631 -11.836 -3.426 1 98.75 130 ILE A O 1
ATOM 1017 N N . ILE A 1 131 ? -2.963 -10.586 -5.145 1 98.94 131 ILE A N 1
ATOM 1018 C CA . 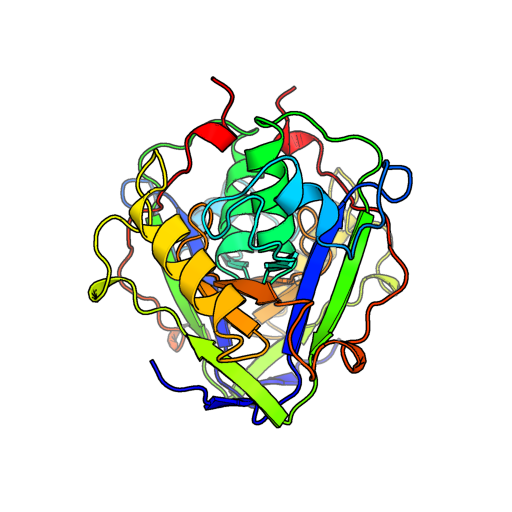ILE A 1 131 ? -3.914 -11.18 -6.074 1 98.94 131 ILE A CA 1
ATOM 1019 C C . ILE A 1 131 ? -3.174 -12.062 -7.074 1 98.94 131 ILE A C 1
ATOM 1021 O O . ILE A 1 131 ? -2.428 -11.562 -7.922 1 98.94 131 ILE A O 1
ATOM 1025 N N . LEU A 1 132 ? -3.344 -13.328 -6.922 1 98.94 132 LEU A N 1
ATOM 1026 C CA . LEU A 1 132 ? -2.781 -14.289 -7.859 1 98.94 132 LEU A CA 1
ATOM 1027 C C . LEU A 1 132 ? -3.723 -14.516 -9.039 1 98.94 132 LEU A C 1
ATOM 1029 O O . LEU A 1 132 ? -4.922 -14.734 -8.852 1 98.94 132 LEU A O 1
ATOM 1033 N N . ILE A 1 133 ? -3.219 -14.461 -10.203 1 98.94 133 ILE A N 1
ATOM 1034 C CA . ILE A 1 133 ? -4.004 -14.625 -11.422 1 98.94 133 ILE A CA 1
ATOM 1035 C C . ILE A 1 133 ? -3.561 -15.883 -12.156 1 98.94 133 ILE A C 1
ATOM 1037 O O . ILE A 1 133 ? -2.363 -16.109 -12.367 1 98.94 133 ILE A O 1
ATOM 1041 N N . ASN A 1 134 ? -4.465 -16.734 -12.492 1 98.88 134 ASN A N 1
ATOM 1042 C CA . ASN A 1 134 ? -4.207 -17.969 -13.219 1 98.88 134 ASN A CA 1
ATOM 1043 C C . ASN A 1 134 ? -4.305 -17.766 -14.727 1 98.88 134 ASN A C 1
ATOM 1045 O O . ASN A 1 134 ? -5.406 -17.672 -15.281 1 98.88 134 ASN A O 1
ATOM 1049 N N . PRO A 1 135 ? -3.217 -17.734 -15.406 1 98.69 135 PRO A N 1
ATOM 1050 C CA . PRO A 1 135 ? -3.283 -17.453 -16.844 1 98.69 135 PRO A CA 1
ATOM 1051 C C . PRO A 1 135 ? -3.885 -18.594 -17.641 1 98.69 135 PRO A C 1
ATOM 1053 O O . PRO A 1 135 ? -4.23 -18.422 -18.812 1 98.69 135 PRO A O 1
ATOM 1056 N N . ALA A 1 136 ? -3.994 -19.75 -17.062 1 98.44 136 ALA A N 1
ATOM 1057 C CA . ALA A 1 136 ? -4.555 -20.906 -17.734 1 98.44 136 ALA A CA 1
ATOM 1058 C C . ALA A 1 136 ? -6.07 -20.953 -17.594 1 98.44 136 ALA A C 1
ATOM 1060 O O . ALA A 1 136 ? -6.738 -21.781 -18.234 1 98.44 136 ALA A O 1
ATOM 1061 N N . HIS A 1 137 ? -6.633 -20.188 -16.75 1 98.75 137 HIS A N 1
ATOM 1062 C CA . HIS A 1 137 ? -8.078 -20.156 -16.562 1 98.75 137 HIS A CA 1
ATOM 1063 C C . HIS A 1 137 ? -8.781 -19.562 -17.781 1 98.75 137 HIS A C 1
ATOM 1065 O O . HIS A 1 137 ? -8.281 -18.609 -18.391 1 98.75 137 HIS A O 1
ATOM 1071 N N . HIS A 1 138 ? -9.93 -19.969 -18.125 1 98.56 138 HIS A N 1
ATOM 1072 C CA . HIS A 1 138 ? -10.625 -19.594 -19.344 1 98.56 138 HIS A CA 1
ATOM 1073 C C . HIS A 1 138 ? -11.055 -18.125 -19.297 1 98.56 138 HIS A C 1
ATOM 1075 O O . HIS A 1 138 ? -11.281 -17.516 -20.344 1 98.56 138 HIS A O 1
ATOM 1081 N N . GLU A 1 139 ? -11.18 -17.547 -18.109 1 98.75 139 GLU A N 1
ATOM 1082 C CA . GLU A 1 139 ? -11.609 -16.156 -17.969 1 98.75 139 GLU A CA 1
ATOM 1083 C C . GLU A 1 139 ? -10.453 -15.188 -18.219 1 98.75 139 GLU A C 1
ATOM 1085 O O . GLU A 1 139 ? -10.672 -13.992 -18.438 1 98.75 139 GLU A O 1
ATOM 1090 N N . PHE A 1 140 ? -9.258 -15.703 -18.281 1 98.75 140 PHE A N 1
ATOM 1091 C CA . PHE A 1 140 ? -8.031 -14.914 -18.281 1 98.75 140 PHE A CA 1
ATOM 1092 C C . PHE A 1 140 ? -8.031 -13.914 -19.438 1 98.75 140 PHE A C 1
ATOM 1094 O O . PHE A 1 140 ? -7.684 -12.75 -19.25 1 98.75 140 PHE A O 1
ATOM 1101 N N . PRO A 1 141 ? -8.508 -14.242 -20.641 1 98.56 141 PRO A N 1
ATOM 1102 C CA . PRO A 1 141 ? -8.398 -13.336 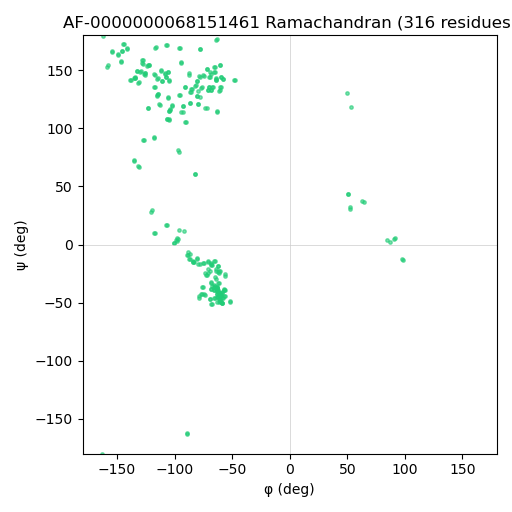-21.781 1 98.56 141 PRO A CA 1
ATOM 1103 C C . PRO A 1 141 ? -9.203 -12.055 -21.594 1 98.56 141 PRO A C 1
ATOM 1105 O O . PRO A 1 141 ? -9.008 -11.078 -22.344 1 98.56 141 PRO A O 1
ATOM 1108 N N . GLU A 1 142 ? -10.07 -12.031 -20.656 1 98.62 142 GLU A N 1
ATOM 1109 C CA . GLU A 1 142 ? -10.938 -10.875 -20.469 1 98.62 142 GLU A CA 1
ATOM 1110 C C . GLU A 1 142 ? -10.289 -9.836 -19.562 1 98.62 142 GLU A C 1
ATOM 1112 O O . GLU A 1 142 ? -10.805 -8.727 -19.406 1 98.62 142 GLU A O 1
ATOM 1117 N N . ILE A 1 143 ? -9.18 -10.188 -18.953 1 98.88 143 ILE A N 1
ATOM 1118 C CA . ILE A 1 143 ? -8.461 -9.25 -18.094 1 98.88 143 ILE A CA 1
ATOM 1119 C C . ILE A 1 143 ? -7.82 -8.164 -18.953 1 98.88 143 ILE A C 1
ATOM 1121 O O . ILE A 1 143 ? -7.262 -8.445 -20.016 1 98.88 143 ILE A O 1
ATOM 1125 N N . GLN A 1 144 ? -7.941 -6.941 -18.516 1 98.75 144 GLN A N 1
ATOM 1126 C CA . GLN A 1 144 ? -7.316 -5.809 -19.188 1 98.75 144 GLN A CA 1
ATOM 1127 C C . GLN A 1 144 ? -6.145 -5.266 -18.375 1 98.75 144 GLN A C 1
ATOM 1129 O O . GLN A 1 144 ? -6.18 -5.262 -17.141 1 98.75 144 GLN A O 1
ATOM 1134 N N . VAL A 1 145 ? -5.172 -4.797 -19.125 1 98.81 145 VAL A N 1
ATOM 1135 C CA . VAL A 1 145 ? -3.967 -4.25 -18.5 1 98.81 145 VAL A CA 1
ATOM 1136 C C . VAL A 1 145 ? -3.646 -2.891 -19.125 1 98.81 145 VAL A C 1
ATOM 1138 O O . VAL A 1 145 ? -3.738 -2.717 -20.344 1 98.81 145 VAL A O 1
ATOM 1141 N N . SER A 1 146 ? -3.238 -1.94 -18.359 1 98.81 146 SER A N 1
ATOM 1142 C CA . SER A 1 146 ? -2.939 -0.593 -18.844 1 98.81 146 SER A CA 1
ATOM 1143 C C . SER A 1 146 ? -1.583 -0.54 -19.531 1 98.81 146 SER A C 1
ATOM 1145 O O . SER A 1 146 ? -0.798 -1.485 -19.453 1 98.81 146 SER A O 1
ATOM 1147 N N . LEU A 1 147 ? -1.356 0.584 -20.203 1 98.5 147 LEU A N 1
ATOM 1148 C CA . LEU A 1 147 ? 0.023 0.905 -20.547 1 98.5 147 LEU A CA 1
ATOM 1149 C C . LEU A 1 147 ? 0.883 1.028 -19.281 1 98.5 147 LEU A C 1
ATOM 1151 O O . LEU A 1 147 ? 0.408 1.486 -18.25 1 98.5 147 LEU A O 1
ATOM 1155 N N . HIS A 1 148 ? 2.061 0.594 -19.422 1 98.5 148 HIS A N 1
ATOM 1156 C CA . HIS A 1 148 ? 2.945 0.692 -18.266 1 98.5 148 HIS A CA 1
ATOM 1157 C C . HIS A 1 148 ? 3.398 2.131 -18.047 1 98.5 148 HIS A C 1
ATOM 1159 O O . HIS A 1 148 ? 3.568 2.889 -19 1 98.5 148 HIS A O 1
ATOM 1165 N N . GLN A 1 149 ? 3.561 2.506 -16.812 1 98.44 149 GLN A N 1
ATOM 1166 C CA . GLN A 1 149 ? 4.055 3.816 -16.391 1 98.44 149 GLN A CA 1
ATOM 1167 C C . GLN A 1 149 ? 5.246 3.684 -15.453 1 98.44 149 GLN A C 1
ATOM 1169 O O . GLN A 1 149 ? 5.301 2.762 -14.641 1 98.44 149 GLN A O 1
ATOM 1174 N N . PRO A 1 150 ? 6.234 4.629 -15.5 1 97.75 150 PRO A N 1
ATOM 1175 C CA . PRO A 1 150 ? 7.41 4.523 -14.633 1 97.75 150 PRO A CA 1
ATOM 1176 C C . PRO A 1 150 ? 7.062 4.633 -13.148 1 97.75 150 PRO A C 1
ATOM 1178 O O . PRO A 1 150 ? 6.18 5.406 -12.773 1 97.75 150 PRO A O 1
ATOM 1181 N N . VAL A 1 151 ? 7.73 3.857 -12.375 1 96.94 151 VAL A N 1
ATOM 1182 C CA . VAL A 1 151 ? 7.625 3.955 -10.922 1 96.94 151 VAL A CA 1
ATOM 1183 C C . VAL A 1 151 ? 8.492 5.102 -10.414 1 96.94 151 VAL A C 1
ATOM 1185 O O . VAL A 1 151 ? 9.656 5.227 -10.805 1 96.94 151 VAL A O 1
ATOM 1188 N N . TYR A 1 152 ? 7.945 5.969 -9.648 1 93.06 152 TYR A N 1
ATOM 1189 C CA . TYR A 1 152 ? 8.727 6.949 -8.898 1 93.06 152 TYR A CA 1
ATOM 1190 C C . TYR A 1 152 ? 9.32 6.328 -7.641 1 93.06 152 TYR A C 1
ATOM 1192 O O . TYR A 1 152 ? 8.578 5.852 -6.773 1 93.06 152 TYR A O 1
ATOM 1200 N N . TRP A 1 153 ? 10.656 6.371 -7.555 1 92 153 TRP A N 1
ATOM 1201 C CA . TRP A 1 153 ? 11.305 5.848 -6.359 1 92 153 TRP A CA 1
ATOM 1202 C C . TRP A 1 153 ? 11.742 6.98 -5.438 1 92 153 TRP A C 1
ATOM 1204 O O . TRP A 1 153 ? 12.523 7.848 -5.836 1 92 153 TRP A O 1
ATOM 1214 N N . ASP A 1 154 ? 11.203 6.926 -4.258 1 91.06 154 ASP A N 1
ATOM 1215 C CA . ASP A 1 154 ? 11.719 7.844 -3.244 1 91.06 154 ASP A CA 1
ATOM 1216 C C . ASP A 1 154 ? 13.094 7.402 -2.76 1 91.06 154 ASP A C 1
ATOM 1218 O O . ASP A 1 154 ? 13.234 6.352 -2.135 1 91.06 154 ASP A O 1
ATOM 1222 N N . ARG A 1 155 ? 14.094 8.188 -2.953 1 88.19 155 ARG A N 1
ATOM 1223 C CA . ARG A 1 155 ? 15.484 7.816 -2.701 1 88.19 155 ARG A CA 1
ATOM 1224 C C . ARG A 1 155 ? 15.719 7.539 -1.22 1 88.19 155 ARG A C 1
ATOM 1226 O O . ARG A 1 155 ? 16.641 6.809 -0.857 1 88.19 155 ARG A O 1
ATOM 1233 N N . ARG A 1 156 ? 14.992 7.996 -0.368 1 88.88 156 ARG A N 1
ATOM 1234 C CA . ARG A 1 156 ? 15.156 7.82 1.071 1 88.88 156 ARG A CA 1
ATOM 1235 C C . ARG A 1 156 ? 14.922 6.371 1.478 1 88.88 156 ARG A C 1
ATOM 1237 O O . ARG A 1 156 ? 15.289 5.961 2.58 1 88.88 156 ARG A O 1
ATOM 1244 N N . LEU A 1 157 ? 14.258 5.637 0.545 1 88.5 157 LEU A N 1
ATOM 1245 C CA . LEU A 1 157 ? 14.016 4.223 0.813 1 88.5 157 LEU A CA 1
ATOM 1246 C C . LEU A 1 157 ? 15.328 3.436 0.795 1 88.5 157 LEU A C 1
ATOM 1248 O O . LEU A 1 157 ? 15.383 2.305 1.287 1 88.5 157 LEU A O 1
ATOM 1252 N N . PHE A 1 158 ? 16.406 3.963 0.236 1 83.69 158 PHE A N 1
ATOM 1253 C CA . PHE A 1 158 ? 17.562 3.146 -0.085 1 83.69 158 PHE A CA 1
ATOM 1254 C C . PHE A 1 158 ? 18.797 3.637 0.67 1 83.69 158 PHE A C 1
ATOM 1256 O O . PHE A 1 158 ? 19.906 3.113 0.482 1 83.69 158 PHE A O 1
ATOM 1263 N N . GLY A 1 159 ? 18.641 4.184 1.782 1 66.62 159 GLY A N 1
ATOM 1264 C CA . GLY A 1 159 ? 19.75 4.648 2.592 1 66.62 159 GLY A CA 1
ATOM 1265 C C . GLY A 1 159 ? 20.734 5.504 1.817 1 66.62 159 GLY A C 1
ATOM 1266 O O . GLY A 1 159 ? 20.781 5.453 0.586 1 66.62 159 GLY A O 1
ATOM 1267 N N . SER A 1 160 ? 21.078 6.613 2.307 1 54.41 160 SER A N 1
ATOM 1268 C CA . SER A 1 160 ? 22.203 7.359 1.763 1 54.41 160 SER A CA 1
ATOM 1269 C C . SER A 1 160 ? 23.5 6.555 1.861 1 54.41 160 SER A C 1
ATOM 1271 O O . SER A 1 160 ? 23.641 5.703 2.74 1 54.41 160 SER A O 1
ATOM 1273 N N . MET B 1 1 ? -10.953 25.578 -2.146 1 79.69 1 MET B N 1
ATOM 1274 C CA . MET B 1 1 ? -11.539 24.234 -2.143 1 79.69 1 MET B CA 1
ATOM 1275 C C . MET B 1 1 ? -12.672 24.141 -1.121 1 79.69 1 MET B C 1
ATOM 1277 O O . MET B 1 1 ? -12.633 24.812 -0.081 1 79.69 1 MET B O 1
ATOM 1281 N N . SER B 1 2 ? -13.734 23.484 -1.552 1 87.81 2 SER B N 1
ATOM 1282 C CA . SER B 1 2 ? -14.891 23.359 -0.667 1 87.81 2 SER B CA 1
ATOM 1283 C C . SER B 1 2 ? -14.992 21.969 -0.074 1 87.81 2 SER B C 1
ATOM 1285 O O . SER B 1 2 ? -14.727 20.969 -0.758 1 87.81 2 SER B O 1
ATOM 1287 N N . ALA B 1 3 ? -15.383 21.953 1.178 1 95.62 3 ALA B N 1
ATOM 1288 C CA . ALA B 1 3 ? -15.539 20.688 1.894 1 95.62 3 ALA B CA 1
ATOM 1289 C C . ALA B 1 3 ? -16.688 19.875 1.319 1 95.62 3 ALA B C 1
ATOM 1291 O O . ALA B 1 3 ? -17.734 20.422 0.98 1 95.62 3 ALA B O 1
ATOM 1292 N N . GLN B 1 4 ? -16.469 18.641 1.137 1 98.19 4 GLN B N 1
ATOM 1293 C CA . GLN B 1 4 ? -17.484 17.656 0.79 1 98.19 4 GLN B CA 1
ATOM 1294 C C . GLN B 1 4 ? -17.797 16.75 1.978 1 98.19 4 GLN B C 1
ATOM 1296 O O . GLN B 1 4 ? -17.172 16.859 3.027 1 98.19 4 GLN B O 1
ATOM 1301 N N . ILE B 1 5 ? -18.844 15.914 1.822 1 98.69 5 ILE B N 1
ATOM 1302 C CA . ILE B 1 5 ? -19.281 15.031 2.904 1 98.69 5 ILE B CA 1
ATOM 1303 C C . ILE B 1 5 ? -19.062 13.578 2.508 1 98.69 5 ILE B C 1
ATOM 1305 O O . ILE B 1 5 ? -19.453 13.156 1.417 1 98.69 5 ILE B O 1
ATOM 1309 N N . LEU B 1 6 ? -18.422 12.82 3.365 1 98.69 6 LEU B N 1
ATOM 1310 C CA . LEU B 1 6 ? -18.219 11.398 3.109 1 98.69 6 LEU B CA 1
ATOM 1311 C C . LEU B 1 6 ? -19.562 10.672 2.977 1 98.69 6 LEU B C 1
ATOM 1313 O O . LEU B 1 6 ? -20.438 10.82 3.828 1 98.69 6 LEU B O 1
ATOM 1317 N N . ASP B 1 7 ? -19.703 9.883 1.996 1 98.56 7 ASP B N 1
ATOM 1318 C CA . ASP B 1 7 ? -20.922 9.094 1.792 1 98.56 7 ASP B CA 1
ATOM 1319 C C . ASP B 1 7 ? -20.734 7.672 2.318 1 98.56 7 ASP B C 1
ATOM 1321 O O . ASP B 1 7 ? -21.531 6.785 2.006 1 98.56 7 ASP B O 1
ATOM 1325 N N . ARG B 1 8 ? -19.625 7.426 2.939 1 98.31 8 ARG B N 1
ATOM 1326 C CA . ARG B 1 8 ? -19.266 6.133 3.514 1 98.31 8 ARG B CA 1
ATOM 1327 C C . ARG B 1 8 ? -18.266 6.297 4.656 1 98.31 8 ARG B C 1
ATOM 1329 O O . ARG B 1 8 ? -17.672 7.367 4.82 1 98.31 8 ARG B O 1
ATOM 1336 N N . THR B 1 9 ? -18.094 5.219 5.422 1 98.69 9 THR B N 1
ATOM 1337 C CA . THR B 1 9 ? -17.047 5.16 6.422 1 98.69 9 THR B CA 1
ATOM 1338 C C . THR B 1 9 ? -15.688 4.906 5.766 1 98.69 9 THR B C 1
ATOM 1340 O O . THR B 1 9 ? -15.578 4.082 4.855 1 98.69 9 THR B O 1
ATOM 1343 N N . LEU B 1 10 ? -14.664 5.66 6.188 1 98.5 10 LEU B N 1
ATOM 1344 C CA . LEU B 1 10 ? -13.305 5.422 5.711 1 98.5 10 LEU B CA 1
ATOM 1345 C C . LEU B 1 10 ? -12.445 4.797 6.809 1 98.5 10 LEU B C 1
ATOM 1347 O O . LEU B 1 10 ? -12.633 5.094 7.988 1 98.5 10 LEU B O 1
ATOM 1351 N N . SER B 1 11 ? -11.586 3.928 6.34 1 98.69 11 SER B N 1
ATOM 1352 C CA . SER B 1 11 ? -10.516 3.447 7.211 1 98.69 11 SER B CA 1
ATOM 1353 C C . SER B 1 11 ? -9.172 4.066 6.832 1 98.69 11 SER B C 1
ATOM 1355 O O . SER B 1 11 ? -8.922 4.34 5.656 1 98.69 11 SER B O 1
ATOM 1357 N N . ALA B 1 12 ? -8.352 4.25 7.762 1 98.88 12 ALA B N 1
ATOM 1358 C CA . ALA B 1 12 ? -6.973 4.703 7.586 1 98.88 12 ALA B CA 1
ATOM 1359 C C . ALA B 1 12 ? -6.035 3.988 8.555 1 98.88 12 ALA B C 1
ATOM 1361 O O . ALA B 1 12 ? -6.484 3.32 9.484 1 98.88 12 ALA B O 1
ATOM 1362 N N . PHE B 1 13 ? -4.742 4.168 8.32 1 98.94 13 PHE B N 1
ATOM 1363 C CA . PHE B 1 13 ? -3.746 3.48 9.133 1 98.94 13 PHE B CA 1
ATOM 1364 C C . PHE B 1 13 ? -2.629 4.434 9.547 1 98.94 13 PHE B C 1
ATOM 1366 O O . PHE B 1 13 ? -2.213 5.285 8.758 1 98.94 13 PHE B O 1
ATOM 1373 N N . ARG B 1 14 ? -2.17 4.285 10.664 1 98.75 14 ARG B N 1
ATOM 1374 C CA . ARG B 1 14 ? -0.995 4.996 11.164 1 98.75 14 ARG B CA 1
ATOM 1375 C C . ARG B 1 14 ? -0.092 4.066 11.969 1 98.75 14 ARG B C 1
ATOM 1377 O O . ARG B 1 14 ? -0.577 3.188 12.68 1 98.75 14 ARG B O 1
ATOM 1384 N N . ILE B 1 15 ? 1.186 4.246 11.805 1 97.88 15 ILE B N 1
ATOM 1385 C CA . ILE B 1 15 ? 2.184 3.43 12.484 1 97.88 15 ILE B CA 1
ATOM 1386 C C . ILE B 1 15 ? 3.027 4.305 13.406 1 97.88 15 ILE B C 1
ATOM 1388 O O . ILE B 1 15 ? 3.441 5.402 13.023 1 97.88 15 ILE B O 1
ATOM 1392 N N . GLY B 1 16 ? 3.268 3.865 14.578 1 96.69 16 GLY B N 1
ATOM 1393 C CA . GLY B 1 16 ? 4.105 4.523 15.57 1 96.69 16 GLY B CA 1
ATOM 1394 C C . GLY B 1 16 ? 4.539 3.604 16.688 1 96.69 16 GLY B C 1
ATOM 1395 O O . GLY B 1 16 ? 4.184 2.424 16.703 1 96.69 16 GLY B O 1
ATOM 1396 N N . ASP B 1 17 ? 5.301 4.168 17.609 1 96.31 17 ASP B N 1
ATOM 1397 C CA . ASP B 1 17 ? 5.781 3.441 18.766 1 96.31 17 ASP B CA 1
ATOM 1398 C C . ASP B 1 17 ? 4.852 3.646 19.969 1 96.31 17 ASP B C 1
ATOM 1400 O O . ASP B 1 17 ? 4.727 4.762 20.484 1 96.31 17 ASP B O 1
ATOM 1404 N N . PRO B 1 18 ? 4.164 2.613 20.453 1 96.69 18 PRO B N 1
ATOM 1405 C CA . PRO B 1 18 ? 3.271 2.781 21.609 1 96.69 18 PRO B CA 1
ATOM 1406 C C . PRO B 1 18 ? 4.016 3.207 22.875 1 96.69 18 PRO B C 1
ATOM 1408 O O . PRO B 1 18 ? 3.395 3.689 23.812 1 96.69 18 PRO B O 1
ATOM 1411 N N . LYS B 1 19 ? 5.332 3.02 22.938 1 95.69 19 LYS B N 1
ATOM 1412 C CA . LYS B 1 19 ? 6.137 3.424 24.078 1 95.69 19 LYS B CA 1
ATOM 1413 C C . LYS B 1 19 ? 6.82 4.766 23.828 1 95.69 19 LYS B C 1
ATOM 1415 O O . LYS B 1 19 ? 7.711 5.168 24.578 1 95.69 19 LYS B O 1
ATOM 1420 N N . GLY B 1 20 ? 6.539 5.32 22.719 1 92.81 20 GLY B N 1
ATOM 1421 C CA . GLY B 1 20 ? 7.09 6.633 22.438 1 92.81 20 GLY B CA 1
ATOM 1422 C C . GLY B 1 20 ? 6.609 7.703 23.406 1 92.81 20 GLY B C 1
ATOM 1423 O O . GLY B 1 20 ? 5.77 7.441 24.266 1 92.81 20 GLY B O 1
ATOM 1424 N N . THR B 1 21 ? 7.129 8.891 23.219 1 92.88 21 THR B N 1
ATOM 1425 C CA . THR B 1 21 ? 6.828 10.031 24.078 1 92.88 21 THR B CA 1
ATOM 1426 C C . THR B 1 21 ? 5.344 10.375 24.016 1 92.88 21 THR B C 1
ATOM 1428 O O . THR B 1 21 ? 4.758 10.797 25.016 1 92.88 21 THR B O 1
ATOM 1431 N N . TYR B 1 22 ? 4.773 10.156 22.875 1 94.5 22 TYR B N 1
ATOM 1432 C CA . TYR B 1 22 ? 3.365 10.477 22.656 1 94.5 22 TYR B CA 1
ATOM 1433 C C . TYR B 1 22 ? 2.605 9.281 22.094 1 94.5 22 TYR B C 1
ATOM 1435 O O . TYR B 1 22 ? 3.203 8.398 21.484 1 94.5 22 TYR B O 1
ATOM 1443 N N . PRO B 1 23 ? 1.226 9.328 22.297 1 96.44 23 PRO B N 1
ATOM 1444 C CA . PRO B 1 23 ? 0.425 8.25 21.719 1 96.44 23 PRO B CA 1
ATOM 1445 C C . PRO B 1 23 ? 0.543 8.172 20.203 1 96.44 23 PRO B C 1
ATOM 1447 O O . PRO B 1 23 ? 0.825 9.18 19.547 1 96.44 23 PRO B O 1
ATOM 1450 N N . ILE B 1 24 ? 0.323 6.992 19.641 1 98 24 ILE B N 1
ATOM 1451 C CA . ILE B 1 24 ? 0.386 6.789 18.188 1 98 24 ILE B CA 1
ATOM 1452 C C . ILE B 1 24 ? -0.583 7.738 17.5 1 98 24 ILE B C 1
ATOM 1454 O O . ILE B 1 24 ? -0.235 8.367 16.484 1 98 24 ILE B O 1
ATOM 1458 N N . PHE B 1 25 ? -1.805 7.836 18.062 1 98.38 25 PHE B N 1
ATOM 1459 C CA . PHE B 1 25 ? -2.824 8.703 17.469 1 98.38 25 PHE B CA 1
ATOM 1460 C C . PHE B 1 25 ? -2.859 10.047 18.172 1 98.38 25 PHE B C 1
ATOM 1462 O O . PHE B 1 25 ? -3.736 10.305 19 1 98.38 25 PHE B O 1
ATOM 1469 N N . ASP B 1 26 ? -1.908 10.867 17.734 1 96.81 26 ASP B N 1
ATOM 1470 C CA . ASP B 1 26 ? -1.696 12.18 18.328 1 96.81 26 ASP B CA 1
ATOM 1471 C C . ASP B 1 26 ? -0.949 13.102 17.359 1 96.81 26 ASP B C 1
ATOM 1473 O O . ASP B 1 26 ? -0.17 12.633 16.531 1 96.81 26 ASP B O 1
ATOM 1477 N N . ALA B 1 27 ? -1.166 14.383 17.484 1 97.5 27 ALA B N 1
ATOM 1478 C CA . ALA B 1 27 ? -0.555 15.305 16.531 1 97.5 27 ALA B CA 1
ATOM 1479 C C . ALA B 1 27 ? 0.695 15.953 17.125 1 97.5 27 ALA B C 1
ATOM 1481 O O . ALA B 1 27 ? 1.348 16.766 16.469 1 97.5 27 ALA B O 1
ATOM 1482 N N . THR B 1 28 ? 1.085 15.617 18.344 1 96.44 28 THR B N 1
ATOM 1483 C CA . THR B 1 28 ? 2.186 16.281 19.031 1 96.44 28 THR B CA 1
ATOM 1484 C C . THR B 1 28 ? 3.479 16.156 18.234 1 96.44 28 THR B C 1
ATOM 1486 O O . THR B 1 28 ? 4.254 17.109 18.141 1 96.44 28 THR B O 1
ATOM 1489 N N . GLY B 1 29 ? 3.703 14.953 17.688 1 94 29 GLY B N 1
ATOM 1490 C CA . GLY B 1 29 ? 4.898 14.758 16.891 1 94 29 GLY B CA 1
ATOM 1491 C C . GLY B 1 29 ? 5.023 15.734 15.734 1 94 29 GLY B C 1
ATOM 1492 O O . GLY B 1 29 ? 6.109 16.25 15.461 1 94 29 GLY B O 1
ATOM 1493 N N . SER B 1 30 ? 3.861 16.047 15.07 1 95.56 30 SER B N 1
ATOM 1494 C CA . SER B 1 30 ? 3.896 16.922 13.914 1 95.56 30 SER B CA 1
ATOM 1495 C C . SER B 1 30 ? 4.094 18.375 14.328 1 95.56 30 SER B C 1
ATOM 1497 O O . SER B 1 30 ? 4.41 19.234 13.5 1 95.56 30 SER B O 1
ATOM 1499 N N . THR B 1 31 ? 3.869 18.703 15.648 1 96.31 31 THR B N 1
ATOM 1500 C CA . THR B 1 31 ? 4.176 20.016 16.203 1 96.31 31 THR B CA 1
ATOM 1501 C C . THR B 1 31 ? 5.68 20.188 16.375 1 96.31 31 THR B C 1
ATOM 1503 O O . THR B 1 31 ? 6.23 21.25 16.047 1 96.31 31 THR B O 1
ATOM 1506 N N . ILE B 1 32 ? 6.285 19.172 16.859 1 96.5 32 ILE B N 1
ATOM 1507 C CA . ILE B 1 32 ? 7.699 19.203 17.203 1 96.5 32 ILE B CA 1
ATOM 1508 C C . ILE B 1 32 ? 8.547 19.062 15.938 1 96.5 32 ILE B C 1
ATOM 1510 O O . ILE B 1 32 ? 9.547 19.75 15.773 1 96.5 32 ILE B O 1
ATOM 1514 N N . ALA B 1 33 ? 8.195 18.109 15.062 1 94.56 33 ALA B N 1
ATOM 1515 C CA . ALA B 1 33 ? 8.844 17.844 13.789 1 94.56 33 ALA B CA 1
ATOM 1516 C C . ALA B 1 33 ? 7.832 17.844 12.641 1 94.56 33 ALA B C 1
ATOM 1518 O O . ALA B 1 33 ? 7.34 16.781 12.234 1 94.56 33 ALA B O 1
ATOM 1519 N N . PRO B 1 34 ? 7.664 19.016 12.102 1 96.94 34 PRO B N 1
ATOM 1520 C CA . PRO B 1 34 ? 6.621 19.141 11.078 1 96.94 34 PRO B CA 1
ATOM 1521 C C . PRO B 1 34 ? 6.906 18.297 9.836 1 96.94 34 PRO B C 1
ATOM 1523 O O . PRO B 1 34 ? 8.062 18.172 9.43 1 96.94 34 PRO B O 1
ATOM 1526 N N . GLY B 1 35 ? 5.801 17.75 9.312 1 95.69 35 GLY B N 1
ATOM 1527 C CA . GLY B 1 35 ? 5.867 17.047 8.047 1 95.69 35 GLY B CA 1
ATOM 1528 C C . GLY B 1 35 ? 5.645 17.938 6.844 1 95.69 35 GLY B C 1
ATOM 1529 O O . GLY B 1 35 ? 5.785 19.156 6.941 1 95.69 35 GLY B O 1
ATOM 1530 N N . ARG B 1 36 ? 5.352 17.406 5.715 1 97 36 ARG B N 1
ATOM 1531 C CA . ARG B 1 36 ? 5.215 18.078 4.426 1 97 36 ARG B CA 1
ATOM 1532 C C . ARG B 1 36 ? 4.059 19.062 4.445 1 97 36 ARG B C 1
ATOM 1534 O O . ARG B 1 36 ? 4.109 20.109 3.773 1 97 36 ARG B O 1
ATOM 1541 N N . TRP B 1 37 ? 2.996 18.812 5.258 1 98.56 37 TRP B N 1
ATOM 1542 C CA . TRP B 1 37 ? 1.738 19.531 5.066 1 98.56 37 TRP B CA 1
ATOM 1543 C C . TRP B 1 37 ? 1.406 20.391 6.285 1 98.56 37 TRP B C 1
ATOM 1545 O O . TRP B 1 37 ? 0.272 20.844 6.441 1 98.56 37 TRP B O 1
ATOM 1555 N N . ASN B 1 38 ? 2.318 20.547 7.23 1 98.75 38 ASN B N 1
ATOM 1556 C CA . ASN B 1 38 ? 1.948 21.312 8.414 1 98.75 38 ASN B CA 1
ATOM 1557 C C . ASN B 1 38 ? 3.131 22.109 8.961 1 98.75 38 ASN B C 1
ATOM 1559 O O . ASN B 1 38 ? 4.273 21.875 8.57 1 98.75 38 ASN B O 1
ATOM 1563 N N . THR B 1 39 ? 2.896 23.047 9.844 1 98.5 39 THR B N 1
ATOM 1564 C CA . THR B 1 39 ? 3.855 23.797 10.648 1 98.5 39 THR B CA 1
ATOM 1565 C C . THR B 1 39 ? 3.65 23.516 12.133 1 98.5 39 THR B C 1
ATOM 1567 O O . THR B 1 39 ? 2.668 22.875 12.523 1 98.5 39 THR B O 1
ATOM 1570 N N . PRO B 1 40 ? 4.621 23.984 12.914 1 98.19 40 PRO B N 1
ATOM 1571 C CA . PRO B 1 40 ? 4.414 23.797 14.352 1 98.19 40 PRO B CA 1
ATOM 1572 C C . PRO B 1 40 ? 3.104 24.406 14.844 1 98.19 40 PRO B C 1
ATOM 1574 O O . PRO B 1 40 ? 2.533 23.938 15.836 1 98.19 40 PRO B O 1
ATOM 1577 N N . ALA B 1 41 ? 2.6 25.375 14.188 1 98.25 41 ALA B N 1
ATOM 1578 C CA . ALA B 1 41 ? 1.398 26.094 14.609 1 98.25 41 ALA B CA 1
ATOM 1579 C C . ALA B 1 41 ? 0.141 25.422 14.07 1 98.25 41 ALA B C 1
ATOM 1581 O O . ALA B 1 41 ? -0.978 25.812 14.398 1 98.25 41 ALA B O 1
ATOM 1582 N N . SER B 1 42 ? 0.296 24.438 13.242 1 98.62 42 SER B N 1
ATOM 1583 C CA . SER B 1 42 ? -0.824 23.734 12.617 1 98.62 42 SER B CA 1
ATOM 1584 C C . SER B 1 42 ? -0.666 22.219 12.727 1 98.62 42 SER B C 1
ATOM 1586 O O . SER B 1 42 ? -0.536 21.531 11.719 1 98.62 42 SER B O 1
ATOM 1588 N N . PRO B 1 43 ? -0.761 21.719 13.961 1 98.19 43 PRO B N 1
ATOM 1589 C CA . PRO B 1 43 ? -0.574 20.281 14.148 1 98.19 43 PRO B CA 1
ATOM 1590 C C . PRO B 1 43 ? -1.595 19.453 13.383 1 98.19 43 PRO B C 1
ATOM 1592 O O . PRO B 1 43 ? -2.777 19.797 13.344 1 98.19 43 PRO B O 1
ATOM 1595 N N . ILE B 1 44 ? -1.104 18.391 12.727 1 98.69 44 ILE B N 1
ATOM 1596 C CA . ILE B 1 44 ? -1.925 17.484 11.93 1 98.69 44 ILE B CA 1
ATOM 1597 C C . ILE B 1 44 ? -1.563 16.047 12.242 1 98.69 44 ILE B C 1
ATOM 1599 O O . ILE B 1 44 ? -0.406 15.734 12.539 1 98.69 44 ILE B O 1
ATOM 1603 N N . ILE B 1 45 ? -2.549 15.188 12.234 1 98.81 45 ILE B N 1
ATOM 1604 C CA . ILE B 1 45 ? -2.287 13.75 12.305 1 98.81 45 ILE B CA 1
ATOM 1605 C C . ILE B 1 45 ? -2.203 13.172 10.891 1 98.81 45 ILE B C 1
ATOM 1607 O O . ILE B 1 45 ? -3.162 13.258 10.125 1 98.81 45 ILE B O 1
ATOM 1611 N N . TYR B 1 46 ? -1.031 12.609 10.594 1 98.56 46 TYR B N 1
ATOM 1612 C CA . TYR B 1 46 ? -0.833 11.922 9.32 1 98.56 46 TYR B CA 1
ATOM 1613 C C . TYR B 1 46 ? -1.3 10.477 9.398 1 98.56 46 TYR B C 1
ATOM 1615 O O . TYR B 1 46 ? -0.967 9.758 10.352 1 98.56 46 TYR B O 1
ATOM 1623 N N . SER B 1 47 ? -2.031 10.055 8.43 1 98.81 47 SER B N 1
ATOM 1624 C CA . SER B 1 47 ? -2.412 8.656 8.266 1 98.81 47 SER B CA 1
ATOM 1625 C C . SER B 1 47 ? -2.455 8.266 6.789 1 98.81 47 SER B C 1
ATOM 1627 O O . SER B 1 47 ? -2.193 9.094 5.914 1 98.81 47 SER B O 1
ATOM 1629 N N . SER B 1 48 ? -2.648 6.961 6.547 1 98.81 48 SER B N 1
ATOM 1630 C CA . SER B 1 48 ? -2.574 6.449 5.184 1 98.81 48 SER B CA 1
ATOM 1631 C C . SER B 1 48 ? -3.836 5.676 4.812 1 98.81 48 SER B C 1
ATOM 1633 O O . SER B 1 48 ? -4.426 5 5.66 1 98.81 48 SER B O 1
ATOM 1635 N N . GLU B 1 49 ? -4.145 5.773 3.59 1 98.12 49 GLU B N 1
ATOM 1636 C CA . GLU B 1 49 ? -5.332 5.098 3.066 1 98.12 49 GLU B CA 1
ATOM 1637 C C . GLU B 1 49 ? -5.203 3.582 3.193 1 98.12 49 GLU B C 1
ATOM 1639 O O . GLU B 1 49 ? -6.191 2.891 3.445 1 98.12 49 GLU B O 1
ATOM 1644 N N . HIS B 1 50 ? -4.027 3.057 2.984 1 98.62 50 HIS B N 1
ATOM 1645 C CA . HIS B 1 50 ? -3.77 1.624 3.062 1 98.62 50 HIS B CA 1
ATOM 1646 C C . HIS B 1 50 ? -2.688 1.312 4.09 1 98.62 50 HIS B C 1
ATOM 1648 O O . HIS B 1 50 ? -1.81 2.139 4.348 1 98.62 50 HIS B O 1
ATOM 1654 N N . TYR B 1 51 ? -2.734 0.108 4.613 1 98.75 51 TYR B N 1
ATOM 1655 C CA . TYR B 1 51 ? -1.709 -0.341 5.547 1 98.75 51 TYR B CA 1
ATOM 1656 C C . TYR B 1 51 ? -0.331 -0.315 4.898 1 98.75 51 TYR B C 1
ATOM 1658 O O . TYR B 1 51 ? 0.632 0.182 5.488 1 98.75 51 TYR B O 1
ATOM 1666 N N . SER B 1 52 ? -0.236 -0.781 3.676 1 98.5 52 SER B N 1
ATOM 1667 C CA . SER B 1 52 ? 1.044 -0.815 2.977 1 98.5 52 SER B CA 1
ATOM 1668 C C . SER B 1 52 ? 1.599 0.59 2.77 1 98.5 52 SER B C 1
ATOM 1670 O O . SER B 1 52 ? 2.814 0.795 2.805 1 98.5 52 SER B O 1
ATOM 1672 N N . THR B 1 53 ? 0.7 1.537 2.512 1 98.44 53 THR B N 1
ATOM 1673 C CA . THR B 1 53 ? 1.165 2.914 2.375 1 98.44 53 THR B CA 1
ATOM 1674 C C . THR B 1 53 ? 1.781 3.406 3.682 1 98.44 53 THR B C 1
ATOM 1676 O O . THR B 1 53 ? 2.824 4.066 3.674 1 98.44 53 THR B O 1
ATOM 1679 N N . ALA B 1 54 ? 1.135 3.082 4.766 1 98.19 54 ALA B N 1
ATOM 1680 C CA . ALA B 1 54 ? 1.672 3.461 6.066 1 98.19 54 ALA B CA 1
ATOM 1681 C C . ALA B 1 54 ? 3.041 2.83 6.305 1 98.19 54 ALA B C 1
ATOM 1683 O O . ALA B 1 54 ? 3.949 3.479 6.828 1 98.19 54 ALA B O 1
ATOM 1684 N N . VAL B 1 55 ? 3.18 1.567 5.945 1 96.69 55 VAL B N 1
ATOM 1685 C CA . VAL B 1 55 ? 4.445 0.86 6.102 1 96.69 55 VAL B CA 1
ATOM 1686 C C . VAL B 1 55 ? 5.531 1.553 5.277 1 96.69 55 VAL B C 1
ATOM 1688 O O . VAL B 1 55 ? 6.625 1.815 5.781 1 96.69 55 VAL B O 1
ATOM 1691 N N . LEU B 1 56 ? 5.188 1.868 4.02 1 95.31 56 LEU B N 1
ATOM 1692 C CA . LEU B 1 56 ? 6.137 2.529 3.135 1 95.31 56 LEU B CA 1
ATOM 1693 C C . LEU B 1 56 ? 6.551 3.885 3.697 1 95.31 56 LEU B C 1
ATOM 1695 O O . LEU B 1 56 ? 7.738 4.223 3.703 1 95.31 56 LEU B O 1
ATOM 1699 N N . GLU B 1 57 ? 5.582 4.656 4.184 1 95.25 57 GLU B N 1
ATOM 1700 C CA . GLU B 1 57 ? 5.852 5.973 4.758 1 95.25 57 GLU B CA 1
ATOM 1701 C C . GLU B 1 57 ? 6.746 5.859 5.992 1 95.25 57 GLU B C 1
ATOM 1703 O O . GLU B 1 57 ? 7.645 6.68 6.188 1 95.25 57 GLU B O 1
ATOM 1708 N N . LYS B 1 58 ? 6.5 4.848 6.789 1 94.44 58 LYS B N 1
ATOM 1709 C CA . LYS B 1 58 ? 7.336 4.633 7.965 1 94.44 58 LYS B CA 1
ATOM 1710 C C . LYS B 1 58 ? 8.766 4.273 7.57 1 94.44 58 LYS B C 1
ATOM 1712 O O . LYS B 1 58 ? 9.727 4.762 8.172 1 94.44 58 LYS B O 1
ATOM 1717 N N . LEU B 1 59 ? 8.969 3.48 6.539 1 90.94 59 LEU B N 1
ATOM 1718 C CA . LEU B 1 59 ? 10.281 3.082 6.055 1 90.94 59 LEU B CA 1
ATOM 1719 C C . LEU B 1 59 ? 11.07 4.293 5.562 1 90.94 59 LEU B C 1
ATOM 1721 O O . LEU B 1 59 ? 12.258 4.422 5.852 1 90.94 59 LEU B O 1
ATOM 1725 N N . VAL B 1 60 ? 10.414 5.133 4.816 1 88.38 60 VAL B N 1
ATOM 1726 C CA . VAL B 1 60 ? 11.062 6.312 4.25 1 88.38 60 VAL B CA 1
ATOM 1727 C C . VAL B 1 60 ? 11.516 7.234 5.375 1 88.38 60 VAL B C 1
ATOM 1729 O O . VAL B 1 60 ? 12.602 7.824 5.301 1 88.38 60 VAL B O 1
ATOM 1732 N N . HIS B 1 61 ? 10.75 7.344 6.391 1 86.31 61 HIS B N 1
ATOM 1733 C CA . HIS B 1 61 ? 11.094 8.227 7.5 1 86.31 61 HIS B CA 1
ATOM 1734 C C . HIS B 1 61 ? 12.266 7.664 8.305 1 86.31 61 HIS B C 1
ATOM 1736 O O . HIS B 1 61 ? 13 8.422 8.938 1 86.31 61 HIS B O 1
ATOM 1742 N N . GLY B 1 62 ? 12.5 6.383 8.281 1 80.19 62 GLY B N 1
ATOM 1743 C CA . GLY B 1 62 ? 13.609 5.734 8.961 1 80.19 62 GLY B CA 1
ATOM 1744 C C . GLY B 1 62 ? 14.805 5.508 8.062 1 80.19 62 GLY B C 1
ATOM 1745 O O . GLY B 1 62 ? 15.75 4.805 8.438 1 80.19 62 GLY B O 1
ATOM 1746 N N . SER B 1 63 ? 14.828 6.07 6.996 1 73.06 63 SER B N 1
ATOM 1747 C CA . SER B 1 63 ? 15.898 5.922 6.016 1 73.06 63 SER B CA 1
ATOM 1748 C C . SER B 1 63 ? 16.172 4.453 5.703 1 73.06 63 SER B C 1
ATOM 1750 O O . SER B 1 63 ? 17.312 4.035 5.609 1 73.06 63 SER B O 1
ATOM 1752 N N . GLY B 1 64 ? 15.156 3.654 5.762 1 69.44 64 GLY B N 1
ATOM 1753 C CA . GLY B 1 64 ? 15.242 2.252 5.391 1 69.44 64 GLY B CA 1
ATOM 1754 C C . GLY B 1 64 ? 15.734 1.363 6.52 1 69.44 64 GLY B C 1
ATOM 1755 O O . GLY B 1 64 ? 15.984 0.173 6.312 1 69.44 64 GLY B O 1
ATOM 1756 N N . ARG B 1 65 ? 15.953 1.976 7.742 1 80.12 65 ARG B N 1
ATOM 1757 C CA . ARG B 1 65 ? 16.375 1.175 8.883 1 80.12 65 ARG B CA 1
ATOM 1758 C C . ARG B 1 65 ? 15.172 0.601 9.625 1 80.12 65 ARG B C 1
ATOM 1760 O O . ARG B 1 65 ? 14.094 1.198 9.625 1 80.12 65 ARG B O 1
ATOM 1767 N N . LEU B 1 66 ? 15.375 -0.584 10.141 1 79.31 66 LEU B N 1
ATOM 1768 C CA . LEU B 1 66 ? 14.312 -1.242 10.898 1 79.31 66 LEU B CA 1
ATOM 1769 C C . LEU B 1 66 ? 13.953 -0.439 12.148 1 79.31 66 LEU B C 1
ATOM 1771 O O . LEU B 1 66 ? 14.789 -0.27 13.039 1 79.31 66 LEU B O 1
ATOM 1775 N N . PRO B 1 67 ? 12.742 0.081 12.18 1 81.56 67 PRO B N 1
ATOM 1776 C CA . PRO B 1 67 ? 12.344 0.773 13.406 1 81.56 67 PRO B CA 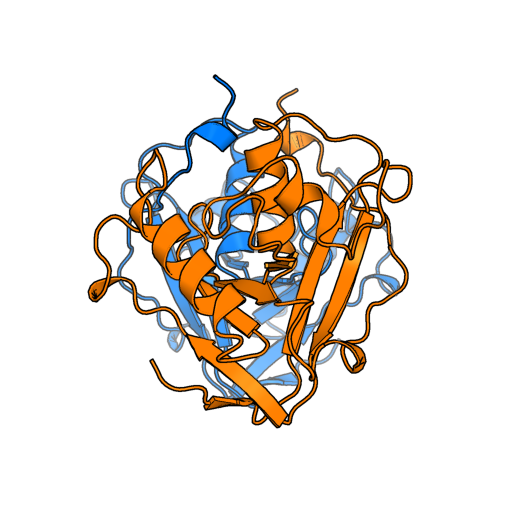1
ATOM 1777 C C . PRO B 1 67 ? 11.906 -0.187 14.516 1 81.56 67 PRO B C 1
ATOM 1779 O O . PRO B 1 67 ? 11.086 -1.072 14.273 1 81.56 67 PRO B O 1
ATOM 1782 N N . PRO B 1 68 ? 12.422 0.032 15.633 1 87.25 68 PRO B N 1
ATOM 1783 C CA . PRO B 1 68 ? 12.039 -0.903 16.688 1 87.25 68 PRO B CA 1
ATOM 1784 C C . PRO B 1 68 ? 10.656 -0.607 17.266 1 87.25 68 PRO B C 1
ATOM 1786 O O . PRO B 1 68 ? 10.25 0.555 17.344 1 87.25 68 PRO B O 1
ATOM 1789 N N . ASN B 1 69 ? 9.922 -1.621 17.625 1 95.44 69 ASN B N 1
ATOM 1790 C CA . ASN B 1 69 ? 8.719 -1.602 18.438 1 95.44 69 ASN B CA 1
ATOM 1791 C C . ASN B 1 69 ? 7.598 -0.808 17.766 1 95.44 69 ASN B C 1
ATOM 1793 O O . ASN B 1 69 ? 6.91 -0.023 18.422 1 95.44 69 ASN B O 1
ATOM 1797 N N . GLN B 1 70 ? 7.484 -0.893 16.484 1 96.5 70 GLN B N 1
ATOM 1798 C CA . GLN B 1 70 ? 6.418 -0.199 15.766 1 96.5 70 GLN B CA 1
ATOM 1799 C C . GLN B 1 70 ? 5.113 -0.985 15.82 1 96.5 70 GLN B C 1
ATOM 1801 O O . GLN B 1 70 ? 5.117 -2.215 15.742 1 96.5 70 GLN B O 1
ATOM 1806 N N . HIS B 1 71 ? 4.051 -0.283 16.047 1 98.5 71 HIS B N 1
ATOM 1807 C CA . HIS B 1 71 ? 2.682 -0.782 16.031 1 98.5 71 HIS B CA 1
ATOM 1808 C C . HIS B 1 71 ? 1.823 0.018 15.047 1 98.5 71 HIS B C 1
ATOM 1810 O O . HIS B 1 71 ? 2.139 1.168 14.734 1 98.5 71 HIS B O 1
ATOM 1816 N N . TYR B 1 72 ? 0.744 -0.645 14.531 1 98.62 72 TYR B N 1
ATOM 1817 C CA . TYR B 1 72 ? -0.217 0.092 13.719 1 98.62 72 TYR B CA 1
ATOM 1818 C C . TYR B 1 72 ? -1.559 0.2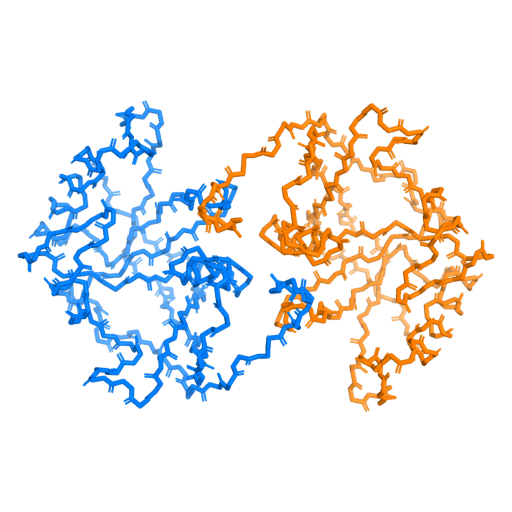11 14.43 1 98.62 72 TYR B C 1
ATOM 1820 O O . TYR B 1 72 ? -1.897 -0.625 15.273 1 98.62 72 TYR B O 1
ATOM 1828 N N . VAL B 1 73 ? -2.271 1.295 14.172 1 98.88 73 VAL B N 1
ATOM 1829 C CA . VAL B 1 73 ? -3.68 1.45 14.523 1 98.88 73 VAL B CA 1
ATOM 1830 C C . VAL B 1 73 ? -4.516 1.609 13.25 1 98.88 73 VAL B C 1
ATOM 1832 O O . VAL B 1 73 ? -4.027 2.113 12.242 1 98.88 73 VAL B O 1
ATOM 1835 N N . GLU B 1 74 ? -5.68 1.101 13.312 1 98.88 74 GLU B N 1
ATOM 1836 C CA . GLU B 1 74 ? -6.703 1.399 12.312 1 98.88 74 GLU B CA 1
ATOM 1837 C C . GLU B 1 74 ? -7.617 2.529 12.781 1 98.88 74 GLU B C 1
ATOM 1839 O O . GLU B 1 74 ? -8.117 2.504 13.906 1 98.88 74 GLU B O 1
ATOM 1844 N N . ILE B 1 75 ? -7.773 3.504 11.953 1 98.94 75 ILE B N 1
ATOM 1845 C CA . ILE B 1 75 ? -8.578 4.688 12.234 1 98.94 75 ILE B CA 1
ATOM 1846 C C . ILE B 1 75 ? -9.891 4.617 11.445 1 98.94 75 ILE B C 1
ATOM 1848 O O . ILE B 1 75 ? -9.875 4.391 10.234 1 98.94 75 ILE B O 1
ATOM 1852 N N . THR B 1 76 ? -10.992 4.754 12.141 1 98.94 76 THR B N 1
ATOM 1853 C CA . THR B 1 76 ? -12.305 4.746 11.516 1 98.94 76 THR B CA 1
ATOM 1854 C C . THR B 1 76 ? -12.883 6.156 11.445 1 98.94 76 THR B C 1
ATOM 1856 O O . THR B 1 76 ? -13.125 6.785 12.484 1 98.94 76 THR B O 1
ATOM 1859 N N . ILE B 1 77 ? -13.055 6.66 10.266 1 98.94 77 ILE B N 1
ATOM 1860 C CA . ILE B 1 77 ? -13.633 7.973 10 1 98.94 77 ILE B CA 1
ATOM 1861 C C . ILE B 1 77 ? -15.07 7.812 9.508 1 98.94 77 ILE B C 1
ATOM 1863 O O . ILE B 1 77 ? -15.305 7.293 8.414 1 98.94 77 ILE B O 1
ATOM 1867 N N . PRO B 1 78 ? -15.992 8.281 10.219 1 98.69 78 PRO B N 1
ATOM 1868 C CA . PRO B 1 78 ? -17.391 7.941 9.945 1 98.69 78 PRO B CA 1
ATOM 1869 C C . PRO B 1 78 ? -17.922 8.609 8.68 1 98.69 78 PRO B C 1
ATOM 1871 O O . PRO B 1 78 ? -17.469 9.688 8.305 1 98.69 78 PRO B O 1
ATOM 1874 N N . ARG B 1 79 ? -18.891 7.891 8.07 1 98.69 79 ARG B N 1
ATOM 1875 C CA . ARG B 1 79 ? -19.734 8.555 7.09 1 98.69 79 ARG B CA 1
ATOM 1876 C C . ARG B 1 79 ? -20.266 9.891 7.625 1 98.69 79 ARG B C 1
ATOM 1878 O O . ARG B 1 79 ? -20.609 10 8.797 1 98.69 79 ARG B O 1
ATOM 1885 N N . GLY B 1 80 ? -20.344 10.961 6.75 1 98.69 80 GLY B N 1
ATOM 1886 C CA . GLY B 1 80 ? -20.859 12.258 7.164 1 98.69 80 GLY B CA 1
ATOM 1887 C C . GLY B 1 80 ? -19.766 13.25 7.516 1 98.69 80 GLY B C 1
ATOM 1888 O O . GLY B 1 80 ? -20.031 14.453 7.605 1 98.69 80 GLY B O 1
ATOM 1889 N N . PHE B 1 81 ? -18.547 12.797 7.676 1 98.81 81 PHE B N 1
ATOM 1890 C CA . PHE B 1 81 ? -17.422 13.68 7.941 1 98.81 81 PHE B CA 1
ATOM 1891 C C . PHE B 1 81 ? -17.156 14.594 6.746 1 98.81 81 PHE B C 1
ATOM 1893 O O . PHE B 1 81 ? -17.328 14.188 5.598 1 98.81 81 PHE B O 1
ATOM 1900 N N . THR B 1 82 ? -16.703 15.734 7.023 1 98.88 82 THR B N 1
ATOM 1901 C CA . THR B 1 82 ? -16.281 16.641 5.965 1 98.88 82 THR B CA 1
ATOM 1902 C C . THR B 1 82 ? -14.883 16.281 5.473 1 98.88 82 THR B C 1
ATOM 1904 O O . THR B 1 82 ? -14.016 15.898 6.266 1 98.88 82 THR B O 1
ATOM 1907 N N . TYR B 1 83 ? -14.703 16.391 4.148 1 98.88 83 TYR B N 1
ATOM 1908 C CA . TYR B 1 83 ? -13.398 16.094 3.572 1 98.88 83 TYR B CA 1
ATOM 1909 C C . TYR B 1 83 ? -13.117 16.984 2.371 1 98.88 83 TYR B C 1
ATOM 1911 O O . TYR B 1 83 ? -14.039 17.547 1.774 1 98.88 83 TYR B O 1
ATOM 1919 N N . GLU B 1 84 ? -11.844 17.141 2.057 1 98.56 84 GLU B N 1
ATOM 1920 C CA . GLU B 1 84 ? -11.336 17.766 0.835 1 98.56 84 GLU B CA 1
ATOM 1921 C C . GLU B 1 84 ? -10.289 16.875 0.16 1 98.56 84 GLU B C 1
ATOM 1923 O O . GLU B 1 84 ? -9.625 16.078 0.822 1 98.56 84 GLU B O 1
ATOM 1928 N N . VAL B 1 85 ? -10.266 16.969 -1.134 1 97.94 85 VAL B N 1
ATOM 1929 C CA . VAL B 1 85 ? -9.258 16.266 -1.918 1 97.94 85 VAL B CA 1
ATOM 1930 C C . VAL B 1 85 ? -8.32 17.281 -2.57 1 97.94 85 VAL B C 1
ATOM 1932 O O . VAL B 1 85 ? -8.758 18.141 -3.338 1 97.94 85 VAL B O 1
ATOM 1935 N N . PHE B 1 86 ? -7.055 17.125 -2.207 1 97.31 86 PHE B N 1
ATOM 1936 C CA . PHE B 1 86 ? -6.012 17.969 -2.785 1 97.31 86 PHE B CA 1
ATOM 1937 C C . PHE B 1 86 ? -5.82 17.641 -4.262 1 97.31 86 PHE B C 1
ATOM 1939 O O . PHE B 1 86 ? -5.801 16.484 -4.656 1 97.31 86 PHE B O 1
ATOM 1946 N N . SER B 1 87 ? -5.758 18.703 -5.113 1 95.81 87 SER B N 1
ATOM 1947 C CA . SER B 1 87 ? -5.547 18.562 -6.551 1 95.81 87 SER B CA 1
ATOM 1948 C C . SER B 1 87 ? -4.129 18.953 -6.941 1 95.81 87 SER B C 1
ATOM 1950 O O . SER B 1 87 ? -3.826 20.141 -7.078 1 95.81 87 SER B O 1
ATOM 1952 N N . PRO B 1 88 ? -3.301 18 -7.293 1 93.75 88 PRO B N 1
ATOM 1953 C CA . PRO B 1 88 ? -1.894 18.281 -7.578 1 93.75 88 PRO B CA 1
ATOM 1954 C C . PRO B 1 88 ? -1.717 19.25 -8.742 1 93.75 88 PRO B C 1
ATOM 1956 O O . PRO B 1 88 ? -0.893 20.172 -8.672 1 93.75 88 PRO B O 1
ATOM 1959 N N . PRO B 1 89 ? -2.463 19.156 -9.828 1 92.88 89 PRO B N 1
ATOM 1960 C CA . PRO B 1 89 ? -2.25 20.078 -10.945 1 92.88 89 PRO B CA 1
ATOM 1961 C C . PRO B 1 89 ? -2.482 21.531 -10.555 1 92.88 89 PRO B C 1
ATOM 1963 O O . PRO B 1 89 ? -1.925 22.453 -11.172 1 92.88 89 PRO B O 1
ATOM 1966 N N . ASP B 1 90 ? -3.236 21.766 -9.523 1 93.38 90 ASP B N 1
ATOM 1967 C CA . ASP B 1 90 ? -3.576 23.125 -9.109 1 93.38 90 ASP B CA 1
ATOM 1968 C C . ASP B 1 90 ? -2.48 23.719 -8.234 1 93.38 90 ASP B C 1
ATOM 1970 O O . ASP B 1 90 ? -2.451 24.938 -8 1 93.38 90 ASP B O 1
ATOM 1974 N N . ILE B 1 91 ? -1.618 22.891 -7.754 1 93.94 91 ILE B N 1
ATOM 1975 C CA . ILE B 1 91 ? -0.603 23.344 -6.809 1 93.94 91 ILE B CA 1
ATOM 1976 C C . ILE B 1 91 ? 0.755 22.766 -7.188 1 93.94 91 ILE B C 1
ATOM 1978 O O . ILE B 1 91 ? 1.3 21.922 -6.469 1 93.94 91 ILE B O 1
ATOM 1982 N N . PRO B 1 92 ? 1.319 23.266 -8.25 1 95.19 92 PRO B N 1
ATOM 1983 C CA . PRO B 1 92 ? 2.635 22.766 -8.648 1 95.19 92 PRO B CA 1
ATOM 1984 C C . PRO B 1 92 ? 3.691 22.938 -7.562 1 95.19 92 PRO B C 1
ATOM 1986 O O . PRO B 1 92 ? 3.682 23.938 -6.836 1 95.19 92 PRO B O 1
ATOM 1989 N N . GLY B 1 93 ? 4.613 21.922 -7.434 1 96.5 93 GLY B N 1
ATOM 1990 C CA . GLY B 1 93 ? 5.691 22 -6.465 1 96.5 93 GLY B CA 1
ATOM 1991 C C . GLY B 1 93 ? 5.328 21.391 -5.121 1 96.5 93 GLY B C 1
ATOM 1992 O O . GLY B 1 93 ? 6.113 21.453 -4.172 1 96.5 93 GLY B O 1
ATOM 1993 N N . TRP B 1 94 ? 4.129 20.781 -5.066 1 97.25 94 TRP B N 1
ATOM 1994 C CA . TRP B 1 94 ? 3.658 20.219 -3.809 1 97.25 94 TRP B CA 1
ATOM 1995 C C . TRP B 1 94 ? 4.586 19.109 -3.334 1 97.25 94 TRP B C 1
ATOM 1997 O O . TRP B 1 94 ? 4.668 18.828 -2.135 1 97.25 94 TRP B O 1
ATOM 2007 N N . ASP B 1 95 ? 5.324 18.484 -4.266 1 95.88 95 ASP B N 1
ATOM 2008 C CA . ASP B 1 95 ? 6.133 17.312 -3.953 1 95.88 95 ASP B CA 1
ATOM 2009 C C . ASP B 1 95 ? 7.621 17.656 -3.951 1 95.88 95 ASP B C 1
ATOM 2011 O O . ASP B 1 95 ? 8.469 16.75 -3.963 1 95.88 95 ASP B O 1
ATOM 2015 N N . THR B 1 96 ? 7.922 18.938 -3.877 1 95.06 96 THR B N 1
ATOM 2016 C CA . THR B 1 96 ? 9.312 19.375 -3.873 1 95.06 96 THR B CA 1
ATOM 2017 C C . THR B 1 96 ? 9.82 19.547 -2.445 1 95.06 96 THR B C 1
ATOM 2019 O O . THR B 1 96 ? 9.023 19.656 -1.509 1 95.06 96 THR B O 1
ATOM 2022 N N . MET B 1 97 ? 11.18 19.469 -2.254 1 93.56 97 MET B N 1
ATOM 2023 C CA . MET B 1 97 ? 11.836 19.797 -0.994 1 93.56 97 MET B CA 1
ATOM 2024 C C . MET B 1 97 ? 12.664 21.078 -1.132 1 93.56 97 MET B C 1
ATOM 2026 O O . MET B 1 97 ? 13.32 21.281 -2.154 1 93.56 97 MET B O 1
ATOM 2030 N N . PRO B 1 98 ? 12.789 22.016 -0.267 1 96.62 98 PRO B N 1
ATOM 2031 C CA . PRO B 1 98 ? 11.969 21.953 0.942 1 96.62 98 PRO B CA 1
ATOM 2032 C C . PRO B 1 98 ? 10.477 22.094 0.646 1 96.62 98 PRO B C 1
ATOM 2034 O O . PRO B 1 98 ? 10.094 22.703 -0.363 1 96.62 98 PRO B O 1
ATOM 2037 N N . PRO B 1 99 ? 9.57 21.531 1.481 1 96.94 99 PRO B N 1
ATOM 2038 C CA . PRO B 1 99 ? 8.148 21.469 1.155 1 96.94 99 PRO B CA 1
ATOM 2039 C C . PRO B 1 99 ? 7.402 22.766 1.468 1 96.94 99 PRO B C 1
ATOM 2041 O O . PRO B 1 99 ? 6.359 22.734 2.123 1 96.94 99 PRO B O 1
ATOM 2044 N N . THR B 1 100 ? 7.77 23.812 0.877 1 97.62 100 THR B N 1
ATOM 2045 C CA . THR B 1 100 ? 7.215 25.125 1.163 1 97.62 100 THR B CA 1
ATOM 2046 C C . THR B 1 100 ? 5.77 25.219 0.688 1 97.62 100 THR B C 1
ATOM 2048 O O . THR B 1 100 ? 4.887 25.641 1.441 1 97.62 100 THR B O 1
ATOM 2051 N N . VAL B 1 101 ? 5.512 24.781 -0.519 1 97.5 101 VAL B N 1
ATOM 2052 C CA . VAL B 1 101 ? 4.203 24.922 -1.146 1 97.5 101 VAL B CA 1
ATOM 2053 C C . VAL B 1 101 ? 3.182 24.047 -0.414 1 97.5 101 VAL B C 1
ATOM 2055 O O . VAL B 1 101 ? 2.127 24.531 -0.003 1 97.5 101 VAL B O 1
ATOM 2058 N N . SER B 1 102 ? 3.498 22.812 -0.235 1 98.25 102 SER B N 1
ATOM 2059 C CA . SER B 1 102 ? 2.576 21.891 0.427 1 98.25 102 SER B CA 1
ATOM 2060 C C . SER B 1 102 ? 2.357 22.281 1.884 1 98.25 102 SER B C 1
ATOM 2062 O O . SER B 1 102 ? 1.236 22.203 2.393 1 98.25 102 SER B O 1
ATOM 2064 N N . ARG B 1 103 ? 3.379 22.766 2.531 1 98.25 103 ARG B N 1
ATOM 2065 C CA . ARG B 1 103 ? 3.271 23.188 3.926 1 98.25 103 ARG B CA 1
ATOM 2066 C C . ARG B 1 103 ? 2.332 24.375 4.07 1 98.25 103 ARG B C 1
ATOM 2068 O O . ARG B 1 103 ? 1.512 24.422 4.988 1 98.25 103 ARG B O 1
ATOM 2075 N N . GLY B 1 104 ? 2.527 25.344 3.186 1 97.88 104 GLY B N 1
ATOM 2076 C CA . GLY B 1 104 ? 1.617 26.469 3.207 1 97.88 104 GLY B CA 1
ATOM 2077 C C . GLY B 1 104 ? 0.166 26.078 3.004 1 97.88 104 GLY B C 1
ATOM 2078 O O . GLY B 1 104 ? -0.718 26.562 3.717 1 97.88 104 GLY B O 1
ATOM 2079 N N . PHE B 1 105 ? -0.094 25.266 2.076 1 98 105 PHE B N 1
ATOM 2080 C CA . PHE B 1 105 ? -1.443 24.781 1.793 1 98 105 PHE B CA 1
ATOM 2081 C C . PHE B 1 105 ? -2.031 24.062 3.002 1 98 105 PHE B C 1
ATOM 2083 O O . PHE B 1 105 ? -3.154 24.359 3.418 1 98 105 PHE B O 1
ATOM 2090 N N . GLY B 1 106 ? -1.233 23.125 3.553 1 98.38 106 GLY B N 1
ATOM 2091 C CA . GLY B 1 106 ? -1.698 22.359 4.699 1 98.38 106 GLY B CA 1
ATOM 2092 C C . GLY B 1 106 ? -1.949 23.219 5.926 1 98.38 106 GLY B C 1
ATOM 2093 O O . GLY B 1 106 ? -2.908 22.984 6.664 1 98.38 106 GLY B O 1
ATOM 2094 N N . GLU B 1 107 ? -1.087 24.172 6.152 1 98.69 107 GLU B N 1
ATOM 2095 C CA . GLU B 1 107 ? -1.274 25.094 7.277 1 98.69 107 GLU B CA 1
ATOM 2096 C C . GLU B 1 107 ? -2.582 25.859 7.148 1 98.69 107 GLU B C 1
ATOM 2098 O O . GLU B 1 107 ? -3.354 25.953 8.109 1 98.69 107 GLU B O 1
ATOM 2103 N N . GLN B 1 108 ? -2.768 26.391 5.988 1 98.19 108 GLN B N 1
ATOM 2104 C CA . GLN B 1 108 ? -3.992 27.141 5.75 1 98.19 108 GLN B CA 1
ATOM 2105 C C . GLN B 1 108 ? -5.227 26.281 5.965 1 98.19 108 GLN B C 1
ATOM 2107 O O . GLN B 1 108 ? -6.176 26.688 6.637 1 98.19 108 GLN B O 1
ATOM 2112 N N . TRP B 1 109 ? -5.254 25.125 5.352 1 98.44 109 TRP B N 1
ATOM 2113 C CA . TRP B 1 109 ? -6.355 24.172 5.516 1 98.44 109 TRP B CA 1
ATOM 2114 C C . TRP B 1 109 ? -6.629 23.906 6.992 1 98.44 109 TRP B C 1
ATOM 2116 O O . TRP B 1 109 ? -7.777 23.953 7.434 1 98.44 109 TRP B O 1
ATOM 2126 N N . CYS B 1 110 ? -5.59 23.625 7.73 1 98.5 110 CYS B N 1
ATOM 2127 C CA . CYS B 1 110 ? -5.695 23.266 9.141 1 98.5 110 CYS B CA 1
ATOM 2128 C C . CYS B 1 110 ? -6.266 24.422 9.953 1 98.5 110 CYS B C 1
ATOM 2130 O O . CYS B 1 110 ? -7.234 24.25 10.695 1 98.5 110 CYS B O 1
ATOM 2132 N N . LEU B 1 111 ? -5.723 25.594 9.773 1 98.5 111 LEU B N 1
ATOM 2133 C CA . LEU B 1 111 ? -6.102 26.75 10.562 1 98.5 111 LEU B CA 1
ATOM 2134 C C . LEU B 1 111 ? -7.523 27.188 10.242 1 98.5 111 LEU B C 1
ATOM 2136 O O . LEU B 1 111 ? -8.242 27.672 11.125 1 98.5 111 LEU B O 1
ATOM 2140 N N . GLU B 1 112 ? -7.934 27.016 9.031 1 98.19 112 GLU B N 1
ATOM 2141 C CA . GLU B 1 112 ? -9.281 27.391 8.609 1 98.19 112 GLU B CA 1
ATOM 2142 C C . GLU B 1 112 ? -10.312 26.359 9.047 1 98.19 112 GLU B C 1
ATOM 2144 O O . GLU B 1 112 ? -11.516 26.625 9.023 1 98.19 112 GLU B O 1
ATOM 2149 N N . ARG B 1 113 ? -9.836 25.188 9.398 1 98.06 113 ARG B N 1
ATOM 2150 C CA . ARG B 1 113 ? -10.711 24.094 9.805 1 98.06 113 ARG B CA 1
ATOM 2151 C C . ARG B 1 113 ? -11.828 23.875 8.789 1 98.06 113 ARG B C 1
ATOM 2153 O O . ARG B 1 113 ? -12.992 23.719 9.156 1 98.06 113 ARG B O 1
ATOM 2160 N N . ARG B 1 114 ? -11.461 23.906 7.523 1 96.06 114 ARG B N 1
ATOM 2161 C CA . ARG B 1 114 ? -12.414 23.828 6.422 1 96.06 114 ARG B CA 1
ATOM 2162 C C . ARG B 1 114 ? -13.078 22.453 6.375 1 96.06 114 ARG B C 1
ATOM 2164 O O . ARG B 1 114 ? -14.234 22.328 5.977 1 96.06 114 ARG B O 1
ATOM 2171 N N . SER B 1 115 ? -12.328 21.391 6.699 1 98.75 115 SER B N 1
ATOM 2172 C CA . SER B 1 115 ? -12.797 20.016 6.75 1 98.75 115 SER B CA 1
ATOM 2173 C C . SER B 1 115 ? -12.039 19.219 7.801 1 98.75 115 SER B C 1
ATOM 2175 O O . SER B 1 115 ? -10.992 19.641 8.289 1 98.75 115 SER B O 1
ATOM 2177 N N . ALA B 1 116 ? -12.609 18.125 8.141 1 98.81 116 ALA B N 1
ATOM 2178 C CA . ALA B 1 116 ? -12.008 17.281 9.172 1 98.81 116 ALA B CA 1
ATOM 2179 C C . ALA B 1 116 ? -10.797 16.516 8.625 1 98.81 116 ALA B C 1
ATOM 2181 O O . ALA B 1 116 ? -9.836 16.266 9.359 1 98.81 116 ALA B O 1
ATOM 2182 N N . ILE B 1 117 ? -10.969 16.125 7.324 1 98.88 117 ILE B N 1
ATOM 2183 C CA . ILE B 1 117 ? -9.836 15.414 6.746 1 98.88 117 ILE B CA 1
ATOM 2184 C C . ILE B 1 117 ? -9.516 15.984 5.371 1 98.88 117 ILE B C 1
ATOM 2186 O O . ILE B 1 117 ? -10.391 16.516 4.691 1 98.88 117 ILE B O 1
ATOM 2190 N N . LEU B 1 118 ? -8.25 15.93 5.008 1 98.88 118 LEU B N 1
ATOM 2191 C CA . LEU B 1 118 ? -7.703 16.297 3.705 1 98.88 118 LEU B CA 1
ATOM 2192 C C . LEU B 1 118 ? -6.949 15.133 3.076 1 98.88 118 LEU B C 1
ATOM 2194 O O . LEU B 1 118 ? -6.023 14.594 3.682 1 98.88 118 LEU B O 1
ATOM 2198 N N . LEU B 1 119 ? -7.438 14.664 1.917 1 98.75 119 LEU B N 1
ATOM 2199 C CA . LEU B 1 119 ? -6.766 13.609 1.171 1 98.75 119 LEU B CA 1
ATOM 2200 C C . LEU B 1 119 ? -5.711 14.188 0.234 1 98.75 119 LEU B C 1
ATOM 2202 O O . LEU B 1 119 ? -6.02 15.039 -0.602 1 98.75 119 LEU B O 1
ATOM 2206 N N . VAL B 1 120 ? -4.453 13.766 0.397 1 98.69 120 VAL B N 1
ATOM 2207 C CA . VAL B 1 120 ? -3.354 14.227 -0.444 1 98.69 120 VAL B CA 1
ATOM 2208 C C . VAL B 1 120 ? -2.596 13.031 -1.006 1 98.69 120 VAL B C 1
ATOM 2210 O O . VAL B 1 120 ? -2.643 11.938 -0.439 1 98.69 120 VAL B O 1
ATOM 2213 N N . PRO B 1 121 ? -1.916 13.188 -2.115 1 98 121 PRO B N 1
ATOM 2214 C CA . PRO B 1 121 ? -1.134 12.055 -2.617 1 98 121 PRO B CA 1
ATOM 2215 C C . PRO B 1 121 ? 0.081 11.742 -1.745 1 98 121 PRO B C 1
ATOM 2217 O O . PRO B 1 121 ? 0.69 12.656 -1.182 1 98 121 PRO B O 1
ATOM 2220 N N . SER B 1 122 ? 0.401 10.445 -1.619 1 97.75 122 SER B N 1
ATOM 2221 C CA . SER B 1 122 ? 1.686 10.047 -1.052 1 97.75 122 SER B CA 1
ATOM 2222 C C . SER B 1 122 ? 2.832 10.359 -2.008 1 97.75 122 SER B C 1
ATOM 2224 O O . SER B 1 122 ? 2.748 10.062 -3.203 1 97.75 122 SER B O 1
ATOM 2226 N N . VAL B 1 123 ? 3.883 10.969 -1.487 1 95.62 123 VAL B N 1
ATOM 2227 C CA . VAL B 1 123 ? 5.059 11.18 -2.326 1 95.62 123 VAL B CA 1
ATOM 2228 C C . VAL B 1 123 ? 5.719 9.836 -2.633 1 95.62 123 VAL B C 1
ATOM 2230 O O . VAL B 1 123 ? 6.23 9.625 -3.736 1 95.62 123 VAL B O 1
ATOM 2233 N N . VAL B 1 124 ? 5.734 8.953 -1.665 1 94.56 124 VAL B N 1
ATOM 2234 C CA . VAL B 1 124 ? 6.449 7.684 -1.771 1 94.56 124 VAL B CA 1
ATOM 2235 C C . VAL B 1 124 ? 5.656 6.711 -2.641 1 94.56 124 VAL B C 1
ATOM 2237 O O . VAL B 1 124 ? 6.23 5.969 -3.439 1 94.56 124 VAL B O 1
ATOM 2240 N N . ALA B 1 125 ? 4.355 6.645 -2.473 1 97 125 ALA B N 1
ATOM 2241 C CA . ALA B 1 125 ? 3.43 5.848 -3.273 1 97 125 ALA B CA 1
ATOM 2242 C C . ALA B 1 125 ? 2.422 6.738 -3.992 1 97 125 ALA B C 1
ATOM 2244 O O . ALA B 1 125 ? 1.293 6.914 -3.527 1 97 125 ALA B O 1
ATOM 2245 N N . ARG B 1 126 ? 2.658 7.133 -5.125 1 95.75 126 ARG B N 1
ATOM 2246 C CA . ARG B 1 126 ? 2.057 8.305 -5.758 1 95.75 126 ARG B CA 1
ATOM 2247 C C . ARG B 1 126 ? 0.599 8.039 -6.117 1 95.75 126 ARG B C 1
ATOM 2249 O O . ARG B 1 126 ? -0.195 8.977 -6.23 1 95.75 126 ARG B O 1
ATOM 2256 N N . LEU B 1 127 ? 0.246 6.793 -6.328 1 97.69 127 LEU B N 1
ATOM 2257 C CA . LEU B 1 127 ? -1.139 6.492 -6.68 1 97.69 127 LEU B CA 1
ATOM 2258 C C . LEU B 1 127 ? -2.002 6.383 -5.426 1 97.69 127 LEU B C 1
ATOM 2260 O O . LEU B 1 127 ? -3.232 6.355 -5.516 1 97.69 127 LEU B O 1
ATOM 2264 N N . ASP B 1 128 ? -1.415 6.281 -4.211 1 98.31 128 ASP B N 1
ATOM 2265 C CA . ASP B 1 128 ? -2.141 6.152 -2.949 1 98.31 128 ASP B CA 1
ATOM 2266 C C . ASP B 1 128 ? -2.307 7.512 -2.27 1 98.31 128 ASP B C 1
ATOM 2268 O O . ASP B 1 128 ? -1.668 8.492 -2.662 1 98.31 128 ASP B O 1
ATOM 2272 N N . LYS B 1 129 ? -3.129 7.527 -1.253 1 98.56 129 LYS B N 1
ATOM 2273 C CA . LYS B 1 129 ? -3.416 8.781 -0.563 1 98.56 129 LYS B CA 1
ATOM 2274 C C . LYS B 1 129 ? -2.908 8.75 0.875 1 98.56 129 LYS B C 1
ATOM 2276 O O . LYS B 1 129 ? -2.986 7.715 1.542 1 98.56 129 LYS B O 1
ATOM 2281 N N . ILE B 1 130 ? -2.436 9.844 1.283 1 98.75 130 ILE B N 1
ATOM 2282 C CA . ILE B 1 130 ? -2.301 10.188 2.695 1 98.75 130 ILE B CA 1
ATOM 2283 C C . ILE B 1 130 ? -3.564 10.898 3.176 1 98.75 130 ILE B C 1
ATOM 2285 O O . ILE B 1 130 ? -4.113 11.75 2.473 1 98.75 130 ILE B O 1
ATOM 2289 N N . ILE B 1 131 ? -4.004 10.5 4.305 1 98.94 131 ILE B N 1
ATOM 2290 C CA . ILE B 1 131 ? -5.164 11.133 4.922 1 98.94 131 ILE B CA 1
ATOM 2291 C C . ILE B 1 131 ? -4.715 12 6.098 1 98.94 131 ILE B C 1
ATOM 2293 O O . ILE B 1 131 ? -4.258 11.477 7.121 1 98.94 131 ILE B O 1
ATOM 2297 N N . LEU B 1 132 ? -4.785 13.258 5.906 1 98.94 132 LEU B N 1
ATOM 2298 C CA . LEU B 1 132 ? -4.488 14.211 6.973 1 98.94 132 LEU B CA 1
ATOM 2299 C C . LEU B 1 132 ? -5.723 14.477 7.828 1 98.94 132 LEU B C 1
ATOM 2301 O O . LEU B 1 132 ? -6.805 14.734 7.301 1 98.94 132 LEU B O 1
ATOM 2305 N N . ILE B 1 133 ? -5.586 14.414 9.094 1 98.94 133 ILE B N 1
ATOM 2306 C CA . ILE B 1 133 ? -6.684 14.609 10.031 1 98.94 133 ILE B CA 1
ATOM 2307 C C . ILE B 1 133 ? -6.43 15.867 10.867 1 98.94 133 ILE B C 1
ATOM 2309 O O . ILE B 1 133 ? -5.336 16.047 11.414 1 98.94 133 ILE B O 1
ATOM 2313 N N . ASN B 1 134 ? -7.363 16.734 10.93 1 98.88 134 ASN B N 1
ATOM 2314 C CA . ASN B 1 134 ? -7.285 17.969 11.703 1 98.88 134 ASN B CA 1
ATOM 2315 C C . ASN B 1 134 ? -7.824 17.781 13.117 1 98.88 134 ASN B C 1
ATOM 2317 O O . ASN B 1 134 ? -9.039 17.734 13.32 1 98.88 134 ASN B O 1
ATOM 2321 N N . PRO B 1 135 ? -6.984 17.719 14.086 1 98.69 135 PRO B N 1
ATOM 2322 C CA . PRO B 1 135 ? -7.477 17.453 15.438 1 98.69 135 PRO B CA 1
ATOM 2323 C C . PRO B 1 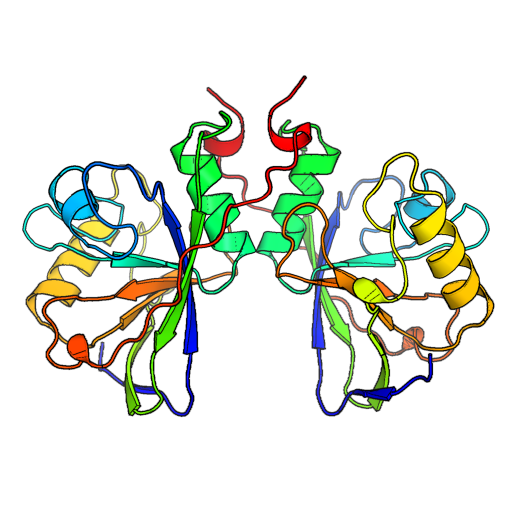135 ? -8.242 18.625 16.031 1 98.69 135 PRO B C 1
ATOM 2325 O O . PRO B 1 135 ? -8.93 18.469 17.047 1 98.69 135 PRO B O 1
ATOM 2328 N N . ALA B 1 136 ? -8.141 19.781 15.438 1 98.44 136 ALA B N 1
ATOM 2329 C CA . ALA B 1 136 ? -8.828 20.969 15.93 1 98.44 136 ALA B CA 1
ATOM 2330 C C . ALA B 1 136 ? -10.242 21.062 15.359 1 98.44 136 ALA B C 1
ATOM 2332 O O . ALA B 1 136 ? -11.031 21.906 15.773 1 98.44 136 ALA B O 1
ATOM 2333 N N . HIS B 1 137 ? -10.555 20.297 14.383 1 98.69 137 HIS B N 1
ATOM 2334 C CA . HIS B 1 137 ? -11.891 20.328 13.789 1 98.69 137 HIS B CA 1
ATOM 2335 C C . HIS B 1 137 ? -12.93 19.766 14.742 1 98.69 137 HIS B C 1
ATOM 2337 O O . HIS B 1 137 ? -12.664 18.797 15.469 1 98.69 137 HIS B O 1
ATOM 2343 N N . HIS B 1 138 ? -14.117 20.203 14.727 1 98.56 138 HIS B N 1
ATOM 2344 C CA . HIS B 1 138 ? -15.148 19.859 15.695 1 98.56 138 HIS B CA 1
ATOM 2345 C C . HIS B 1 138 ? -15.602 18.406 15.516 1 98.56 138 HIS B C 1
ATOM 2347 O O . HIS B 1 138 ? -16.141 17.812 16.453 1 98.56 138 HIS B O 1
ATOM 2353 N N . GLU B 1 139 ? -15.375 17.828 14.352 1 98.75 139 GLU B N 1
ATOM 2354 C CA . GLU B 1 139 ? -15.789 16.453 14.078 1 98.75 139 GLU B CA 1
ATOM 2355 C C . GLU B 1 139 ? -14.797 15.453 14.664 1 98.75 139 GLU B C 1
ATOM 2357 O O . GLU B 1 139 ? -15.109 14.266 14.789 1 98.75 139 GLU B O 1
ATOM 2362 N N . PHE B 1 140 ? -13.656 15.93 15.062 1 98.75 140 PHE B N 1
ATOM 2363 C CA . PHE B 1 140 ? -12.516 15.094 15.414 1 98.75 140 PHE B CA 1
ATOM 2364 C C . PHE B 1 140 ? -12.883 14.109 16.516 1 98.75 140 PHE B C 1
ATOM 2366 O O . PHE B 1 140 ? -12.539 12.93 16.438 1 98.75 140 PHE B O 1
ATOM 2373 N N . PRO B 1 141 ? -13.695 14.461 17.531 1 98.56 141 PRO B N 1
ATOM 2374 C CA . PRO B 1 141 ? -13.953 13.555 18.656 1 98.56 141 PRO B CA 1
ATOM 2375 C C . PRO B 1 141 ? -14.711 12.297 18.234 1 98.56 141 PRO B C 1
ATOM 2377 O O . PRO B 1 141 ? -14.773 11.328 18.984 1 98.56 141 PRO B O 1
ATOM 2380 N N . GLU B 1 142 ? -15.258 12.297 17.078 1 98.62 142 GLU B N 1
ATOM 2381 C CA . GLU B 1 142 ? -16.078 11.164 16.641 1 98.62 142 GLU B CA 1
ATOM 2382 C C . GLU B 1 142 ? -15.227 10.102 15.953 1 98.62 142 GLU B C 1
ATOM 2384 O O . GLU B 1 142 ? -15.711 9.008 15.656 1 98.62 142 GLU B O 1
ATOM 2389 N N . ILE B 1 143 ? -13.977 10.422 15.695 1 98.88 143 ILE B N 1
ATOM 2390 C CA . ILE B 1 143 ? -13.07 9.453 15.086 1 98.88 143 ILE B CA 1
ATOM 2391 C C . ILE B 1 143 ? -12.75 8.352 16.094 1 98.88 143 ILE B C 1
ATOM 2393 O O . ILE B 1 143 ? -12.516 8.625 17.266 1 98.88 143 ILE B O 1
ATOM 2397 N N . GLN B 1 144 ? -12.781 7.141 15.625 1 98.75 144 GLN B N 1
ATOM 2398 C CA . GLN B 1 144 ? -12.414 5.988 16.453 1 98.75 144 GLN B CA 1
ATOM 2399 C C . GLN B 1 144 ? -11.078 5.402 16.016 1 98.75 144 GLN B C 1
ATOM 2401 O O . GLN B 1 144 ? -10.758 5.398 14.82 1 98.75 144 GLN B O 1
ATOM 2406 N N . VAL B 1 145 ? -10.383 4.891 17 1 98.81 145 VAL B N 1
ATOM 2407 C CA . VAL B 1 145 ? -9.07 4.297 16.766 1 98.81 145 VAL B CA 1
ATOM 2408 C C . VAL B 1 145 ? -8.992 2.932 17.438 1 98.81 145 VAL B C 1
ATOM 2410 O O . VAL B 1 145 ? -9.438 2.771 18.578 1 98.81 145 VAL B O 1
ATOM 2413 N N . SER B 1 146 ? -8.422 1.975 16.828 1 98.81 146 SER B N 1
ATOM 2414 C CA . SER B 1 146 ? -8.32 0.622 17.359 1 98.81 146 SER B CA 1
ATOM 2415 C C . SER B 1 146 ? -7.227 0.527 18.422 1 98.81 146 SER B C 1
ATOM 2417 O O . SER B 1 146 ? -6.418 1.445 18.578 1 98.81 146 SER B O 1
ATOM 2419 N N . LEU B 1 147 ? -7.227 -0.598 19.125 1 98.5 147 LEU B N 1
ATOM 2420 C CA . LEU B 1 147 ? -6.02 -0.965 19.859 1 98.5 147 LEU B CA 1
ATOM 2421 C C . LEU B 1 147 ? -4.84 -1.129 18.906 1 98.5 147 LEU B C 1
ATOM 2423 O O . LEU B 1 147 ? -5.008 -1.567 17.766 1 98.5 147 LEU B O 1
ATOM 2427 N N . HIS B 1 148 ? -3.736 -0.746 19.391 1 98.56 148 HIS B N 1
ATOM 2428 C CA . HIS B 1 148 ? -2.559 -0.884 18.531 1 98.56 148 HIS B CA 1
ATOM 2429 C C . HIS B 1 148 ? -2.109 -2.338 18.453 1 98.56 148 HIS B C 1
ATOM 2431 O O . HIS B 1 148 ? -2.252 -3.096 19.406 1 98.56 148 HIS B O 1
ATOM 2437 N N . GLN B 1 149 ? -1.605 -2.723 17.312 1 98.44 149 GLN B N 1
ATOM 2438 C CA . GLN B 1 149 ? -1.059 -4.051 17.062 1 98.44 149 GLN B CA 1
ATOM 2439 C C . GLN B 1 149 ? 0.361 -3.967 16.5 1 98.44 149 GLN B C 1
ATOM 2441 O O . GLN B 1 149 ? 0.681 -3.059 15.742 1 98.44 149 GLN B O 1
ATOM 2446 N N . PRO B 1 150 ? 1.252 -4.953 16.828 1 97.81 150 PRO B N 1
ATOM 2447 C CA . PRO B 1 150 ? 2.631 -4.895 16.344 1 97.81 150 PRO B CA 1
ATOM 2448 C C . PRO B 1 150 ? 2.723 -5 14.82 1 97.81 150 PRO B C 1
ATOM 2450 O O . PRO B 1 150 ? 1.959 -5.746 14.203 1 97.81 150 PRO B O 1
ATOM 2453 N N . VAL B 1 151 ? 3.615 -4.262 14.258 1 97.12 151 VAL B N 1
ATOM 2454 C CA . VAL B 1 151 ? 3.93 -4.367 12.836 1 97.12 151 VAL B CA 1
ATOM 2455 C C . VAL B 1 151 ? 4.863 -5.551 12.602 1 97.12 151 VAL B C 1
ATOM 2457 O O . VAL B 1 151 ? 5.863 -5.715 13.305 1 97.12 151 VAL B O 1
ATOM 2460 N N . TYR B 1 152 ? 4.531 -6.402 11.711 1 93.25 152 TYR B N 1
ATOM 2461 C CA . TYR B 1 152 ? 5.457 -7.414 11.219 1 93.25 152 TYR B CA 1
ATOM 2462 C C . TYR B 1 152 ? 6.406 -6.828 10.188 1 93.25 152 TYR B C 1
ATOM 2464 O O . TYR B 1 152 ? 5.969 -6.336 9.141 1 93.25 152 TYR B O 1
ATOM 2472 N N . TRP B 1 153 ? 7.707 -6.914 10.484 1 92.31 153 TRP B N 1
ATOM 2473 C CA . TRP B 1 153 ? 8.695 -6.422 9.531 1 92.31 153 TRP B CA 1
ATOM 2474 C C . TRP B 1 153 ? 9.344 -7.578 8.773 1 92.31 153 TRP B C 1
ATOM 2476 O O . TRP B 1 153 ? 9.961 -8.461 9.375 1 92.31 153 TRP B O 1
ATOM 2486 N N . ASP B 1 154 ? 9.156 -7.523 7.48 1 90.88 154 ASP B N 1
ATOM 2487 C CA . ASP B 1 154 ? 9.906 -8.461 6.656 1 90.88 154 ASP B CA 1
ATOM 2488 C C . ASP B 1 154 ? 11.383 -8.078 6.598 1 90.88 154 ASP B C 1
ATOM 2490 O O . ASP B 1 154 ? 11.742 -7.031 6.055 1 90.88 154 ASP B O 1
ATOM 2494 N N . ARG B 1 155 ? 12.266 -8.898 7.066 1 88.06 155 ARG B N 1
ATOM 2495 C CA . ARG B 1 155 ? 13.68 -8.578 7.234 1 88.06 155 ARG B CA 1
ATOM 2496 C C . ARG B 1 155 ? 14.352 -8.312 5.887 1 88.06 155 ARG B C 1
ATOM 2498 O O . ARG B 1 155 ? 15.367 -7.625 5.816 1 88.06 155 ARG B O 1
ATOM 2505 N N . ARG B 1 156 ? 13.867 -8.734 4.863 1 88.62 156 ARG B N 1
ATOM 2506 C CA . ARG B 1 156 ? 14.453 -8.562 3.537 1 88.62 156 ARG B CA 1
ATOM 2507 C C . ARG B 1 156 ? 14.398 -7.105 3.1 1 88.62 156 ARG B C 1
ATOM 2509 O O . ARG B 1 156 ? 15.094 -6.707 2.16 1 88.62 156 ARG B O 1
ATOM 2516 N N . LEU B 1 157 ? 13.516 -6.355 3.805 1 88.31 157 LEU B N 1
ATOM 2517 C CA . LEU B 1 157 ? 13.414 -4.934 3.496 1 88.31 157 LEU B CA 1
ATOM 2518 C C . LEU B 1 157 ? 14.68 -4.195 3.912 1 88.31 157 LEU B C 1
ATOM 2520 O O . LEU B 1 157 ? 14.922 -3.066 3.473 1 88.31 157 LEU B O 1
ATOM 2524 N N . PHE B 1 158 ? 15.531 -4.781 4.75 1 84.06 158 PHE B N 1
ATOM 2525 C CA . PHE B 1 158 ? 16.578 -4.012 5.406 1 84.06 158 PHE B CA 1
ATOM 2526 C C . PHE B 1 158 ? 17.953 -4.562 5.055 1 84.06 158 PHE B C 1
ATOM 2528 O O . PHE B 1 158 ? 18.969 -4.082 5.562 1 84.06 158 PHE B O 1
ATOM 2535 N N . GLY B 1 159 ? 18.109 -5.141 3.961 1 67.19 159 GLY B N 1
ATOM 2536 C CA . GLY B 1 159 ? 19.375 -5.652 3.504 1 67.19 159 GLY B CA 1
ATOM 2537 C C . GLY B 1 159 ? 20.047 -6.586 4.504 1 67.19 159 GLY B C 1
ATOM 2538 O O . GLY B 1 159 ? 19.75 -6.531 5.699 1 67.19 159 GLY B O 1
ATOM 2539 N N . SER B 1 160 ? 20.281 -7.809 4.203 1 53.81 160 SER B N 1
ATOM 2540 C CA . SER B 1 160 ? 21.172 -8.617 5.016 1 53.81 160 SER B CA 1
ATOM 2541 C C . SER B 1 160 ? 22.547 -7.977 5.129 1 53.81 160 SER B C 1
ATOM 2543 O O . SER B 1 160 ? 22.969 -7.234 4.238 1 53.81 160 SER B O 1
#

InterPro domains:
  IPR014914 RES domain [PF08808] (13-154)
  IPR014914 RES domain [SM00953] (24-145)

Solvent-accessible surface area (backbone atoms only — not comparable to full-atom values): 16969 Å² total; per-residue (Å²): 138,72,59,42,64,37,92,47,69,42,62,30,16,37,68,31,32,76,84,45,97,51,62,62,89,49,32,64,60,23,32,78,56,48,57,57,45,24,35,59,91,26,47,39,31,75,29,11,55,40,64,35,43,27,52,53,55,52,34,40,74,44,44,30,48,86,71,78,71,38,22,34,31,48,35,41,40,54,51,64,40,36,28,37,74,64,57,63,90,80,44,76,58,45,86,40,83,79,36,58,55,27,16,52,53,32,25,50,46,49,73,64,46,65,34,36,30,40,37,34,67,27,81,64,38,63,90,44,43,27,38,36,35,29,72,83,23,87,64,41,82,71,51,44,70,52,74,71,41,77,59,70,77,52,67,46,48,51,40,132,139,72,58,42,66,37,93,47,68,43,62,30,18,37,69,32,33,78,84,46,98,52,63,62,90,50,30,64,61,24,32,77,54,49,57,57,44,24,36,59,91,25,48,38,31,76,30,11,55,38,63,35,43,27,52,51,53,52,32,38,74,44,40,30,46,86,70,78,72,38,21,34,30,48,35,42,41,54,52,63,41,37,28,37,72,65,58,62,91,80,41,77,57,46,85,39,83,80,37,60,55,25,16,53,52,32,26,51,47,48,72,63,47,65,34,34,30,41,37,33,68,27,80,62,37,63,90,43,43,27,38,34,34,28,72,83,23,87,64,40,83,70,52,44,69,51,78,70,41,77,59,70,78,51,66,44,49,53,40,130

Sequence (320 aa):
MSAQILDRTLSAFRIGDPKGTYPIFDATGSTIAPGRWNTPASPIIYSSEHYSTAVLEKLVHGSGRLPPNQHYVEITIPRGFTYEVFSPPDIPGWDTMPPTVSRGFGEQWCLERRSAILLVPSVVARLDKIILINPAHHEFPEIQVSLHQPVYWDRRLFGSMSAQILDRTLSAFRIGDPKGTYPIFDATGSTIAPGRWNTPASPIIYSSEHYSTAVLEKLVHGSGRLPPNQHYVEITIPRGFTYEVFSPPDIPGWDTMPPTVSRGFGEQWCLERRSAILLVPSVVARLDKIILINPAHHEFPEIQVSLHQPVYWDRRLFGS

Secondary structure (DSSP, 8-state):
---EE-SS-EEEEEEE-TTSSS-SS-SHHHHHS--TT--TTS--EEEESSHHHHHHHHHHHTTT---TT-EEEEEEE-TT-EEEE--GGGSTTTT-SS-HHHHHHHHHHHHHT--SEEEEE-SSSTTSEEEEE-TTSTTGGG-EEPPPEEPPPPGGGG--/---EE-SS-EEEEEEE-TTSSS-SS-SHHHHHS--TT--TTS--EEEESSHHHHHHHHHHHTTT---TT-EEEEEEEPTT-EEEE--GGGSTTTT-SS-HHHHHHHHHHHHHT--SEEEEE-SSSTTSEEEEE-TTSTTGGG-EEPPPEEPPPPGGGG--

pLDDT: mean 95.49, std 6.53, range [53.81, 98.94]

Foldseek 3Di:
DAWDFAQFKAKWKAKDACPDPDHRFDQCVCLVPNDLAEYVVQGKDKIWRDPVLNVQVVCVVVVLDDDPRMWMKMKIGGGGFIEEEDDDVVQDCCLPPVNPRNHVNNHVCLVVLNTQWYWYADSRHRVTTMIIGRCPHPSNVVMDMDPIDTDDDDCVSRPD/DAWDFAQFKAKWKAKDACPDPDHRFDQCVCLVPNDLAEYVVQGKRKIWRDPVLNVQVVCVVVVLDDDPRMWMKMKIGGGGFIEEEDDDVVQDCCLPPVNPRNHVNNHVCLVVLNTQWYWYADSRHRVTTMIIGRCPHPSNVVMDMDPIDTDDDDCVSRPD

Organism: Rhizobium meliloti (strain 1021) (NCBI:txid266834)